Protein AF-A0A953S0X4-F1 (afdb_monomer)

Secondary structure (DSSP, 8-state):
------HHHHHHHHHHHHHHHHHHHHHHHHHHHHHHHHHHHHHHHHHHHHHHHHHHHHHHHHHHHHHHTT--TTSHHHHHHHHHHTTTTT----S--SS--SEE-B--SSEEEEEEEEEEE--TTSHHHHHH-GGG-TTTTEEEEEEEEEEEBTHHHHHS--TT--PPTT--B-TTSBBSSTTT-GGGBPPHHHHHHHHHHHS--TTSPPPPPTT-EEEEEEEEEPPPS-B-SS-BPPPEEEEEE-

pLDDT: mean 87.43, std 13.22, range [38.0, 97.56]

Solvent-accessible surface area (backbone atoms only — not comparable to full-atom values): 13150 Å² total; per-residue (Å²): 140,82,85,81,82,60,75,69,63,57,56,55,55,54,56,54,51,55,64,53,53,65,54,50,55,56,54,52,50,50,56,49,46,68,53,49,52,58,51,53,54,48,51,52,56,50,50,54,51,50,52,52,45,53,52,46,42,53,35,29,44,53,51,34,54,42,40,77,74,66,53,58,66,23,32,48,70,45,41,51,50,50,38,64,58,32,67,92,54,48,43,33,73,70,75,90,58,91,63,52,38,20,69,47,28,94,24,61,62,34,22,30,40,39,40,38,30,37,27,34,36,33,51,53,85,31,72,75,19,51,78,66,34,48,93,46,29,63,31,45,73,34,47,18,40,44,30,49,33,35,34,11,14,41,76,47,51,78,79,56,59,57,82,57,58,68,65,36,91,88,50,54,60,44,46,67,10,40,38,54,61,35,52,50,41,66,37,20,36,46,44,70,70,31,36,52,55,48,39,72,70,43,61,36,75,70,91,86,40,77,46,71,51,63,77,44,67,37,45,34,25,38,35,40,33,60,41,62,98,56,72,69,87,85,49,68,56,66,60,42,75,32,74,35,71,89

Sequence (246 aa):
MIAKMTGAGISRLLSWSRRRQSGQELIEFGLLLTVLVPLLLGTFVTGISIVRGIQTNQMDRDLTDMYIHGADFSSYGMQQVAQRLARGLNLQIGSSFTNNVQSNTNNSGDVLVTVTQIMWIGSTTDGNCVAVGAANCTNHNKFVFTERIKFGNGTLATTNPSSFGDPASGAVITASGIVQSYVTDSRCALPSAAQTAMQNLWQVNTGGRTPLTDGRAVYAVETYVNPMNFNLGIYTSSGVYARYFF

Foldseek 3Di:
DDDDDDPVVVVVVVVVVVVVVVVVVVVVVVVVCVVVVVVVVLCVQVVVLVVLQVLQQQLQVVLLVCVVVPDQPQALVSLVVSVVSSVPQFFDQDDHDDDGAQESACADGFKKKKKWKKFAAEACPDDLNVVVHSVQQPQHRFIFTQFIGMHGHCVCCVVPPDPQHDQAPPFDADSSRGTPPRRRDPSRTTPPSNRVVCCVVAVDPPPPHDHHDHGDMKIKMKMKGHFDPDDPPPRGGHIHIYMDMD

Structure (mmCIF, N/CA/C/O backbone):
data_AF-A0A953S0X4-F1
#
_entry.id   AF-A0A953S0X4-F1
#
loop_
_atom_site.group_PDB
_atom_site.id
_atom_site.type_symbol
_atom_site.label_atom_id
_atom_site.label_alt_id
_atom_site.label_comp_id
_atom_site.label_asym_id
_atom_site.label_entity_id
_atom_site.label_seq_id
_atom_site.pdbx_PDB_ins_code
_atom_site.Cartn_x
_atom_site.Cartn_y
_atom_site.Cartn_z
_atom_site.occupancy
_atom_site.B_iso_or_equiv
_atom_site.auth_seq_id
_atom_site.auth_comp_id
_atom_site.auth_asym_id
_atom_site.auth_atom_id
_atom_site.pdbx_PDB_model_num
ATOM 1 N N . MET A 1 1 ? -19.047 31.892 86.782 1.00 38.00 1 MET A N 1
ATOM 2 C CA . MET A 1 1 ? -20.466 31.664 86.435 1.00 38.00 1 MET A CA 1
ATOM 3 C C . MET A 1 1 ? -20.489 30.800 85.177 1.00 38.00 1 MET A C 1
ATOM 5 O O . MET A 1 1 ? -20.320 31.319 84.087 1.00 38.00 1 MET A O 1
ATOM 9 N N . ILE A 1 2 ? -20.522 29.472 85.335 1.00 43.88 2 ILE A N 1
ATOM 10 C CA . ILE A 1 2 ? -20.454 28.509 84.220 1.00 43.88 2 ILE A CA 1
ATOM 11 C C . ILE A 1 2 ? -21.870 27.976 84.005 1.00 43.88 2 ILE A C 1
ATOM 13 O O . ILE A 1 2 ? -22.415 27.294 84.872 1.00 43.88 2 ILE A O 1
ATOM 17 N N . ALA A 1 3 ? -22.488 28.350 82.885 1.00 46.97 3 ALA A N 1
ATOM 18 C CA . ALA A 1 3 ? -23.838 27.925 82.540 1.00 46.97 3 ALA A CA 1
ATOM 19 C C . ALA A 1 3 ? -23.835 26.447 82.116 1.00 46.97 3 ALA A C 1
ATOM 21 O O . ALA A 1 3 ? -23.231 26.061 81.116 1.00 46.97 3 ALA A O 1
ATOM 22 N N . LYS A 1 4 ? -24.520 25.621 82.907 1.00 49.81 4 LYS A N 1
ATOM 23 C CA . LYS A 1 4 ? -24.729 24.188 82.687 1.00 49.81 4 LYS A CA 1
ATOM 24 C C . LYS A 1 4 ? -25.818 24.009 81.622 1.00 49.81 4 LYS A C 1
ATOM 26 O O . LYS A 1 4 ? -27.001 24.145 81.922 1.00 49.81 4 LYS A O 1
ATOM 31 N N . MET A 1 5 ? -25.427 23.741 80.375 1.00 52.81 5 MET A N 1
ATOM 32 C CA . MET A 1 5 ? -26.369 23.380 79.308 1.00 52.81 5 MET A CA 1
ATOM 33 C C . MET A 1 5 ? -26.952 21.983 79.567 1.00 52.81 5 MET A C 1
ATOM 35 O O . MET A 1 5 ? -26.223 21.009 79.738 1.00 52.81 5 MET A O 1
ATOM 39 N N . THR A 1 6 ? -28.278 21.890 79.622 1.00 54.12 6 THR A N 1
ATOM 40 C CA . THR A 1 6 ? -29.040 20.661 79.875 1.00 54.12 6 THR A CA 1
ATOM 41 C C . THR A 1 6 ? -29.213 19.829 78.593 1.00 54.12 6 THR A C 1
ATOM 43 O O . THR A 1 6 ? -29.361 20.361 77.490 1.00 54.12 6 THR A O 1
ATOM 46 N N . GLY A 1 7 ? -29.193 18.496 78.730 1.00 55.06 7 GLY A N 1
ATOM 47 C CA . GLY A 1 7 ? -29.040 17.513 77.639 1.00 55.06 7 GLY A CA 1
ATOM 48 C C . GLY A 1 7 ? -30.090 17.515 76.515 1.00 55.06 7 GLY A C 1
ATOM 49 O O . GLY A 1 7 ? -29.866 16.896 75.477 1.00 55.06 7 GLY A O 1
ATOM 50 N N . ALA A 1 8 ? -31.199 18.246 76.649 1.00 52.69 8 ALA A N 1
ATOM 51 C CA . ALA A 1 8 ? -32.211 18.361 75.597 1.00 52.69 8 ALA A CA 1
ATOM 52 C C . ALA A 1 8 ? -31.756 19.246 74.414 1.00 52.69 8 ALA A C 1
ATOM 54 O O . ALA A 1 8 ? -32.053 18.926 73.261 1.00 52.69 8 ALA A O 1
ATOM 55 N N . GLY A 1 9 ? -30.980 20.311 74.668 1.00 50.12 9 GLY A N 1
ATOM 56 C CA . GLY A 1 9 ? -30.494 21.230 73.624 1.00 50.12 9 GLY A CA 1
ATOM 57 C C . GLY A 1 9 ? -29.408 20.626 72.723 1.00 50.12 9 GLY A C 1
ATOM 58 O O . GLY A 1 9 ? -29.366 20.895 71.523 1.00 50.12 9 GLY A O 1
ATOM 59 N N . ILE A 1 10 ? -28.586 19.734 73.282 1.00 53.03 10 ILE A N 1
ATOM 60 C CA . ILE A 1 10 ? -27.501 19.045 72.567 1.00 53.03 10 ILE A CA 1
ATOM 61 C C . ILE A 1 10 ? -28.069 18.018 71.570 1.00 53.03 10 ILE A C 1
ATOM 63 O O . ILE A 1 10 ? -27.575 17.904 70.449 1.00 53.03 10 ILE A O 1
ATOM 67 N N . SER A 1 11 ? -29.167 17.334 71.920 1.00 51.66 11 SER A N 1
ATOM 68 C CA . SER A 1 11 ? -29.817 16.351 71.035 1.00 51.66 11 SER A CA 1
ATOM 69 C C . SER A 1 11 ? -30.408 16.975 69.759 1.00 51.66 11 SER A C 1
ATOM 71 O O . SER A 1 11 ? -30.295 16.401 68.674 1.00 51.66 11 SER A O 1
ATOM 73 N N . ARG A 1 12 ? -30.973 18.190 69.853 1.00 50.22 12 ARG A N 1
ATOM 74 C CA . ARG A 1 12 ? -31.520 18.922 68.698 1.00 50.22 12 ARG A CA 1
ATOM 75 C C . ARG A 1 12 ? -30.424 19.442 67.768 1.00 50.22 12 ARG A C 1
ATOM 77 O O . ARG A 1 12 ? -30.584 19.327 66.554 1.00 50.22 12 ARG A O 1
ATOM 84 N N . LEU A 1 13 ? -29.304 19.929 68.306 1.00 50.56 13 LEU A N 1
ATOM 85 C CA . LEU A 1 13 ? -28.161 20.391 67.506 1.00 50.56 13 LEU A CA 1
ATOM 86 C C . LEU A 1 13 ? -27.455 19.238 66.771 1.00 50.56 13 LEU A C 1
ATOM 88 O O . LEU A 1 13 ? -27.127 19.376 65.593 1.00 50.56 13 LEU A O 1
ATOM 92 N N . LEU A 1 14 ? -27.325 18.069 67.408 1.00 52.25 14 LEU A N 1
ATOM 93 C CA . LEU A 1 14 ? -26.807 16.855 66.760 1.00 52.25 14 LEU A CA 1
ATOM 94 C C . LEU A 1 14 ? -27.744 16.321 65.659 1.00 52.25 14 LEU A C 1
ATOM 96 O O . LEU A 1 14 ? -27.281 15.769 64.662 1.00 52.25 14 LEU A O 1
ATOM 100 N N . SER A 1 15 ? -29.064 16.503 65.793 1.00 50.00 15 SER A N 1
ATOM 101 C CA . SER A 1 15 ? -30.026 16.070 64.764 1.00 50.00 15 SER A CA 1
ATOM 102 C C . SER A 1 15 ? -29.959 16.905 63.475 1.00 50.00 15 SER A C 1
ATOM 104 O O . SER A 1 15 ? -30.218 16.390 62.386 1.00 50.00 15 SER A O 1
ATOM 106 N N . TRP A 1 16 ? -29.566 18.179 63.581 1.00 50.59 16 TRP A N 1
ATOM 107 C CA . TRP A 1 16 ? -29.375 19.073 62.435 1.00 50.59 16 TRP A CA 1
ATOM 108 C C . TRP A 1 16 ? -28.034 18.852 61.726 1.00 50.59 16 TRP A C 1
ATOM 110 O O . TRP A 1 16 ? -27.981 18.969 60.501 1.00 50.59 16 TRP A O 1
ATOM 120 N N . SER A 1 17 ? -26.970 18.467 62.445 1.00 54.28 17 SER A N 1
ATOM 121 C CA . SER A 1 17 ? -25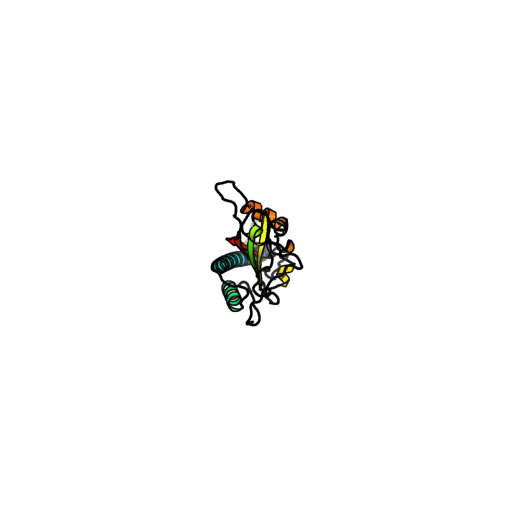.689 18.124 61.807 1.00 54.28 17 SER A CA 1
ATOM 122 C C . SER A 1 17 ? -25.785 16.834 60.983 1.00 54.28 17 SER A C 1
ATOM 124 O O . SER A 1 17 ? -25.259 16.797 59.875 1.00 54.28 17 SER A O 1
ATOM 126 N N . ARG A 1 18 ? -26.537 15.820 61.445 1.00 54.88 18 ARG A N 1
ATOM 127 C CA . ARG A 1 18 ? -26.725 14.552 60.705 1.00 54.88 18 ARG A CA 1
ATOM 128 C C . ARG A 1 18 ? -27.429 14.721 59.355 1.00 54.88 18 ARG A C 1
ATOM 130 O O . ARG A 1 18 ? -27.024 14.088 58.391 1.00 54.88 18 ARG A O 1
ATOM 137 N N . ARG A 1 19 ? -28.445 15.593 59.254 1.00 55.12 19 ARG A N 1
ATOM 138 C CA . ARG A 1 19 ? -29.130 15.882 57.970 1.00 55.12 19 ARG A CA 1
ATOM 139 C C . ARG A 1 19 ? -28.284 16.710 56.996 1.00 55.12 19 ARG A C 1
ATOM 141 O O . ARG A 1 19 ? -28.513 16.646 55.795 1.00 55.12 19 ARG A O 1
ATOM 148 N N . ARG A 1 20 ? -27.328 17.502 57.495 1.00 54.78 20 ARG A N 1
ATOM 149 C CA . ARG A 1 20 ? -26.361 18.233 56.657 1.00 54.78 20 ARG A CA 1
ATOM 150 C C . ARG A 1 20 ? -25.194 17.350 56.206 1.00 54.78 20 ARG A C 1
ATOM 152 O O . ARG A 1 20 ? -24.725 17.533 55.090 1.00 54.78 20 ARG A O 1
ATOM 159 N N . GLN A 1 21 ? -24.785 16.374 57.019 1.00 56.16 21 GLN A N 1
ATOM 160 C CA . GLN A 1 21 ? -23.758 15.392 56.651 1.00 56.16 21 GLN A CA 1
ATOM 161 C C . GLN A 1 21 ? -24.202 14.492 55.487 1.00 56.16 21 GLN A C 1
ATOM 163 O O . GLN A 1 21 ? -23.428 14.299 54.559 1.00 56.16 21 GLN A O 1
ATOM 168 N N . SER A 1 22 ? -25.468 14.057 55.445 1.00 59.00 22 SER A N 1
ATOM 169 C CA . SER A 1 22 ? -25.981 13.229 54.336 1.00 59.00 22 SER A CA 1
ATOM 170 C C . SER A 1 22 ? -26.064 13.950 52.980 1.00 59.00 22 SER A C 1
ATOM 172 O O . SER A 1 22 ? -26.196 13.305 51.947 1.00 59.00 22 SER A O 1
ATOM 174 N N . GLY A 1 23 ? -26.030 15.289 52.957 1.00 63.19 23 GLY A N 1
ATOM 175 C CA . GLY A 1 23 ? -26.052 16.079 51.718 1.00 63.19 23 GLY A CA 1
ATOM 176 C C . GLY A 1 23 ? -24.666 16.349 51.128 1.00 63.19 23 GLY A C 1
ATOM 177 O O . GLY A 1 23 ? -24.550 16.553 49.921 1.00 63.19 23 GLY A O 1
ATOM 178 N N . GLN A 1 24 ? -23.614 16.338 51.955 1.00 75.94 24 GLN A N 1
ATOM 179 C CA . GLN A 1 24 ? -22.241 16.557 51.487 1.00 75.94 24 GLN A CA 1
ATOM 180 C C . GLN A 1 24 ? -21.702 15.351 50.712 1.00 75.94 24 GLN A C 1
ATOM 182 O O . GLN A 1 24 ? -21.050 15.545 49.690 1.00 75.94 24 GLN A O 1
ATOM 187 N N . GLU A 1 25 ? -22.068 14.132 51.117 1.00 81.75 25 GLU A N 1
ATOM 188 C CA . GLU A 1 25 ? -21.680 12.890 50.429 1.00 81.75 25 GLU A CA 1
ATOM 189 C C . GLU A 1 25 ? -22.186 12.843 48.974 1.00 81.75 25 GLU A C 1
ATOM 191 O O . GLU A 1 25 ? -21.485 12.383 48.077 1.00 81.75 25 GLU A O 1
ATOM 196 N N . LEU A 1 26 ? -23.379 13.387 48.710 1.00 84.25 26 LEU A N 1
ATOM 197 C CA . LEU A 1 26 ? -23.973 13.453 47.368 1.00 84.25 26 LEU A CA 1
ATOM 198 C C . LEU A 1 26 ? -23.243 14.438 46.442 1.00 84.25 26 LEU A C 1
ATOM 200 O O . LEU A 1 26 ? -23.083 14.165 45.253 1.00 84.25 26 LEU A O 1
ATOM 204 N N . ILE A 1 27 ? -22.786 15.572 46.981 1.00 88.44 27 ILE A N 1
ATOM 205 C CA . ILE A 1 27 ? -22.024 16.577 46.223 1.00 88.44 27 ILE A CA 1
ATOM 206 C C . ILE A 1 27 ? -20.610 16.063 45.934 1.00 88.44 27 ILE A C 1
ATOM 208 O O . ILE A 1 27 ? -20.122 16.219 44.817 1.00 88.44 27 ILE A O 1
ATOM 212 N N . GLU A 1 28 ? -19.972 15.415 46.910 1.00 89.00 28 GLU A N 1
ATOM 213 C CA . GLU A 1 28 ? -18.654 14.797 46.746 1.00 89.00 28 GLU A CA 1
ATOM 214 C C . GLU A 1 28 ? -18.691 13.656 45.722 1.00 89.00 28 GLU A C 1
ATOM 216 O O . GLU A 1 28 ? -17.871 13.619 44.806 1.00 89.00 28 GLU A O 1
ATOM 221 N N . PHE A 1 29 ? -19.703 12.787 45.792 1.00 89.31 29 PHE A N 1
ATOM 222 C CA . PHE A 1 29 ? -19.921 11.748 44.788 1.00 89.31 29 PHE A CA 1
ATOM 223 C C . PHE A 1 29 ? -20.189 12.333 43.394 1.00 89.31 29 PHE A C 1
ATOM 225 O O . PHE A 1 29 ? -19.634 11.853 42.406 1.00 89.31 29 PHE A O 1
ATOM 232 N N . GLY A 1 30 ? -20.982 13.406 43.300 1.00 89.81 30 GLY A N 1
ATOM 233 C CA . GLY A 1 30 ? -21.209 14.121 42.043 1.00 89.81 30 GLY A CA 1
ATOM 234 C C . GLY A 1 30 ? -19.916 14.677 41.440 1.00 89.81 30 GLY A C 1
ATOM 235 O O . GLY A 1 30 ? -19.664 14.492 40.250 1.00 89.81 30 GLY A O 1
ATOM 236 N N . LEU A 1 31 ? -19.055 15.287 42.260 1.00 88.88 31 LEU A N 1
ATOM 237 C CA . LEU A 1 31 ? -17.733 15.763 41.838 1.00 88.88 31 LEU A CA 1
ATOM 238 C C . LEU A 1 31 ? -16.818 14.609 41.404 1.00 88.88 31 LEU A C 1
ATOM 240 O O . LEU A 1 31 ? -16.171 14.713 40.363 1.00 88.88 31 LEU A O 1
ATOM 244 N N . LEU A 1 32 ? -16.814 13.479 42.113 1.00 93.19 32 LEU A N 1
ATOM 245 C CA . LEU A 1 32 ? -16.061 12.291 41.697 1.00 93.19 32 LEU A CA 1
ATOM 246 C C . LEU A 1 32 ? -16.545 11.749 40.347 1.00 93.19 32 LEU A C 1
ATOM 248 O O . LEU A 1 32 ? -15.720 11.427 39.491 1.00 93.19 32 LEU A O 1
ATOM 252 N N . LEU A 1 33 ? -17.858 11.707 40.105 1.00 92.38 33 LEU A N 1
ATOM 253 C CA . LEU A 1 33 ? -18.415 11.268 38.823 1.00 92.38 33 LEU A CA 1
ATOM 254 C C . LEU A 1 33 ? -18.002 12.169 37.655 1.00 92.38 33 LEU A C 1
ATOM 256 O O . LEU A 1 33 ? -17.762 11.656 36.561 1.00 92.38 33 LEU A O 1
ATOM 260 N N . THR A 1 34 ? -17.859 13.481 37.873 1.00 90.12 34 THR A N 1
ATOM 261 C CA . THR A 1 34 ? -17.419 14.407 36.810 1.00 90.12 34 THR A CA 1
ATOM 262 C C . THR A 1 34 ? -16.004 14.123 36.311 1.00 90.12 34 THR A C 1
ATOM 264 O O . THR A 1 34 ? -15.702 14.427 35.162 1.00 90.12 34 THR A O 1
ATOM 267 N N . VAL A 1 35 ? -15.156 13.489 37.127 1.00 89.81 35 VAL A N 1
ATOM 268 C CA . VAL A 1 35 ? -13.802 13.059 36.737 1.00 89.81 35 VAL A CA 1
ATOM 269 C C . VAL A 1 35 ? -13.790 11.596 36.294 1.00 89.81 35 VAL A C 1
ATOM 271 O O . VAL A 1 35 ? -13.156 11.250 35.296 1.00 89.81 35 VAL A O 1
ATOM 274 N N . LEU A 1 36 ? -14.516 10.730 37.002 1.00 93.12 36 LEU A N 1
ATOM 275 C CA . LEU A 1 36 ? -14.508 9.290 36.763 1.00 93.12 36 LEU A CA 1
ATOM 276 C C . LEU A 1 36 ? -15.145 8.922 35.418 1.00 93.12 36 LEU A C 1
ATOM 278 O O . LEU A 1 36 ? -14.615 8.065 34.713 1.00 93.12 36 LEU A O 1
ATOM 282 N N . VAL A 1 37 ? -16.252 9.569 35.037 1.00 90.69 37 VAL A N 1
ATOM 283 C CA . VAL A 1 37 ? -16.965 9.251 33.788 1.00 90.69 37 VAL A CA 1
ATOM 284 C C . VAL A 1 37 ? -16.119 9.585 32.549 1.00 90.69 37 VAL A C 1
ATOM 286 O O . VAL A 1 37 ? -15.940 8.690 31.719 1.00 90.69 37 VAL A O 1
ATOM 289 N N . PRO A 1 38 ? -15.531 10.792 32.404 1.00 87.81 38 PRO A N 1
ATOM 290 C CA . PRO A 1 38 ? -14.648 11.081 31.273 1.00 87.81 38 PRO A CA 1
ATOM 291 C C . PRO A 1 38 ? -13.405 10.189 31.235 1.00 87.81 38 PRO A C 1
ATOM 293 O O . PRO A 1 38 ? -12.997 9.769 30.156 1.00 87.81 38 PRO A O 1
ATOM 296 N N . LEU A 1 39 ? -12.830 9.852 32.396 1.00 89.56 39 LEU A N 1
ATOM 297 C CA . LEU A 1 39 ? -11.653 8.985 32.472 1.00 89.56 39 LEU A CA 1
ATOM 298 C C . LEU A 1 39 ? -11.976 7.554 32.025 1.00 89.56 39 LEU A C 1
ATOM 300 O O . LEU A 1 39 ? -11.231 6.957 31.244 1.00 89.56 39 LEU A O 1
ATOM 304 N N . LEU A 1 40 ? -13.116 7.017 32.460 1.00 89.94 40 LEU A N 1
ATOM 305 C CA . LEU A 1 40 ? -13.579 5.703 32.032 1.00 89.94 40 LEU A CA 1
ATOM 306 C C . LEU A 1 40 ? -13.814 5.681 30.516 1.00 89.94 40 LEU A C 1
ATOM 308 O O . LEU A 1 40 ? -13.287 4.818 29.820 1.00 89.94 40 LEU A O 1
ATOM 312 N N . LEU A 1 41 ? -14.528 6.669 29.975 1.00 88.19 41 LEU A N 1
ATOM 313 C CA . LEU A 1 41 ? -14.769 6.759 28.534 1.00 88.19 41 LEU A CA 1
ATOM 314 C C . LEU A 1 41 ? -13.464 6.924 27.737 1.00 88.19 41 LEU A C 1
ATOM 316 O O . LEU A 1 41 ? -13.273 6.245 26.730 1.00 88.19 41 LEU A O 1
ATOM 320 N N . GLY A 1 42 ? -12.537 7.761 28.207 1.00 85.38 42 GLY A N 1
ATOM 321 C CA . GLY A 1 42 ? -11.237 7.967 27.569 1.00 85.38 42 GLY A CA 1
ATOM 322 C C . GLY A 1 42 ? -10.389 6.693 27.511 1.00 85.38 42 GLY A C 1
ATOM 323 O O . GLY A 1 42 ? -9.801 6.385 26.469 1.00 85.38 42 GLY A O 1
ATOM 324 N N . THR A 1 43 ? -10.365 5.908 28.594 1.00 87.62 43 THR A N 1
ATOM 325 C CA . THR A 1 43 ? -9.642 4.623 28.621 1.00 87.62 43 THR A CA 1
ATOM 326 C C . THR A 1 43 ? -10.274 3.592 27.687 1.00 87.62 43 THR A C 1
ATOM 328 O O . THR A 1 43 ? -9.539 2.905 26.979 1.00 87.62 43 THR A O 1
ATOM 331 N N . PHE A 1 44 ? -11.607 3.539 27.582 1.00 86.31 44 PHE A N 1
ATOM 332 C CA . PHE A 1 44 ? -12.290 2.673 26.614 1.00 86.31 44 PHE A CA 1
ATOM 333 C C . PHE A 1 44 ? -11.957 3.031 25.159 1.00 86.31 44 PHE A C 1
ATOM 335 O O . PHE A 1 44 ? -11.579 2.149 24.387 1.00 86.31 44 PHE A O 1
ATOM 342 N N . VAL A 1 45 ? -12.038 4.309 24.776 1.00 84.25 45 VAL A N 1
ATOM 343 C CA . VAL A 1 45 ? -11.727 4.755 23.401 1.00 84.25 45 VAL A CA 1
ATOM 344 C C . VAL A 1 45 ? -10.283 4.449 23.027 1.00 84.25 45 VAL A C 1
ATOM 346 O O . VAL A 1 45 ? -10.004 3.939 21.935 1.00 84.25 45 VAL A O 1
ATOM 349 N N . THR A 1 46 ? -9.365 4.735 23.948 1.00 85.25 46 THR A N 1
ATOM 350 C CA . THR A 1 46 ? -7.937 4.486 23.744 1.00 85.25 46 THR A CA 1
ATOM 351 C C . THR A 1 46 ? -7.665 2.988 23.648 1.00 85.25 46 THR A C 1
ATOM 353 O O . THR A 1 46 ? -6.990 2.547 22.721 1.00 85.25 46 THR A O 1
ATOM 356 N N . GLY A 1 47 ? -8.253 2.187 24.542 1.00 87.44 47 GLY A N 1
ATOM 357 C CA . GLY A 1 47 ? -8.108 0.732 24.548 1.00 87.44 47 GLY A CA 1
ATOM 358 C C . GLY A 1 47 ? -8.569 0.092 23.240 1.00 87.44 47 GLY A C 1
ATOM 359 O O . GLY A 1 47 ? -7.836 -0.705 22.656 1.00 87.44 47 GLY A O 1
ATOM 360 N N . ILE A 1 48 ? -9.732 0.490 22.718 1.00 86.25 48 ILE A N 1
ATOM 361 C CA . ILE A 1 48 ? -10.221 -0.033 21.434 1.00 86.25 48 ILE A CA 1
ATOM 362 C C . ILE A 1 48 ? -9.308 0.402 20.278 1.00 86.25 48 ILE A C 1
ATOM 364 O O . ILE A 1 48 ? -9.016 -0.401 19.392 1.00 86.25 48 ILE A O 1
ATOM 368 N N . SER A 1 49 ? -8.809 1.642 20.294 1.00 84.44 49 SER A N 1
ATOM 369 C CA . SER A 1 49 ? -7.887 2.132 19.259 1.00 84.44 49 SER A CA 1
ATOM 370 C C . SER A 1 49 ? -6.568 1.347 19.253 1.00 84.44 49 SER A C 1
ATOM 372 O O . SER A 1 49 ? -6.077 0.989 18.184 1.00 84.44 49 SER A O 1
ATOM 374 N N . ILE A 1 50 ? -6.041 0.987 20.431 1.00 88.62 50 ILE A N 1
ATOM 375 C CA . ILE A 1 50 ? -4.853 0.127 20.560 1.00 88.62 50 ILE A CA 1
ATOM 376 C C . ILE A 1 50 ? -5.129 -1.277 20.008 1.00 88.62 50 ILE A C 1
ATOM 378 O O . ILE A 1 50 ? -4.321 -1.798 19.241 1.00 88.62 50 ILE A O 1
ATOM 382 N N . VAL A 1 51 ? -6.274 -1.884 20.343 1.00 90.19 51 VAL A N 1
ATOM 383 C CA . VAL A 1 51 ? -6.642 -3.222 19.841 1.00 90.19 51 VAL A CA 1
ATOM 384 C C . VAL A 1 51 ? -6.748 -3.231 18.316 1.00 90.19 51 VAL A C 1
ATOM 386 O O . VAL A 1 51 ? -6.172 -4.110 17.674 1.00 90.19 51 VAL A O 1
ATOM 389 N N . ARG A 1 52 ? -7.412 -2.232 17.718 1.00 89.56 52 ARG A N 1
ATOM 390 C CA . ARG A 1 52 ? -7.473 -2.083 16.252 1.00 89.56 52 ARG A CA 1
ATOM 391 C C . ARG A 1 52 ? -6.083 -1.865 15.657 1.00 89.56 52 ARG A C 1
ATOM 393 O O . ARG A 1 52 ? -5.777 -2.440 14.616 1.00 89.56 52 ARG A O 1
ATOM 400 N N . GLY A 1 53 ? -5.227 -1.103 16.338 1.00 90.81 53 GLY A N 1
ATOM 401 C CA . GLY A 1 53 ? -3.815 -0.928 15.995 1.00 90.81 53 GLY A CA 1
ATOM 402 C C . GLY A 1 53 ? -3.070 -2.255 15.858 1.00 90.81 53 GLY A C 1
ATOM 403 O O . GLY A 1 53 ? -2.466 -2.531 14.822 1.00 90.81 53 GLY A O 1
ATOM 404 N N . ILE A 1 54 ? -3.159 -3.106 16.881 1.00 92.94 54 ILE A N 1
ATOM 405 C CA . ILE A 1 54 ? -2.506 -4.422 16.903 1.00 92.94 54 ILE A CA 1
ATOM 406 C C . ILE A 1 54 ? -3.073 -5.332 15.807 1.00 92.94 54 ILE A C 1
ATOM 408 O O . ILE A 1 54 ? -2.300 -5.925 15.059 1.00 92.94 54 ILE A O 1
ATOM 412 N N . GLN A 1 55 ? -4.400 -5.405 15.672 1.00 93.75 55 GLN A N 1
ATOM 413 C CA . GLN A 1 55 ? -5.058 -6.218 14.640 1.00 93.75 55 GLN A CA 1
ATOM 414 C C . GLN A 1 55 ? -4.650 -5.794 13.227 1.00 93.75 55 GLN A C 1
ATOM 416 O O . GLN A 1 55 ? -4.379 -6.646 12.389 1.00 93.75 55 GLN A O 1
ATOM 421 N N . THR A 1 56 ? -4.556 -4.486 12.975 1.00 94.56 56 THR A N 1
ATOM 422 C CA . THR A 1 56 ? -4.142 -3.956 11.668 1.00 94.56 56 THR A CA 1
ATOM 423 C C . THR A 1 56 ? -2.705 -4.354 11.347 1.00 94.56 56 THR A C 1
ATOM 425 O O . THR A 1 56 ? -2.438 -4.795 10.238 1.00 94.56 56 THR A O 1
ATOM 428 N N . ASN A 1 57 ? -1.787 -4.266 12.316 1.00 94.88 57 ASN A N 1
ATOM 429 C CA . ASN A 1 57 ? -0.394 -4.673 12.108 1.00 94.88 57 ASN A CA 1
ATOM 430 C C . ASN A 1 57 ? -0.249 -6.186 11.889 1.00 94.88 57 ASN A C 1
ATOM 432 O O . ASN A 1 57 ? 0.530 -6.607 11.041 1.00 94.88 57 ASN A O 1
ATOM 436 N N . GLN A 1 58 ? -0.995 -7.006 12.633 1.00 94.50 58 GLN A N 1
ATOM 437 C CA . GLN A 1 58 ? -0.991 -8.459 12.437 1.00 94.50 58 GLN A CA 1
ATOM 438 C C . GLN A 1 58 ? -1.527 -8.828 11.053 1.00 94.50 58 GLN A C 1
ATOM 440 O O . GLN A 1 58 ? -0.872 -9.564 10.325 1.00 94.50 58 GLN A O 1
ATOM 445 N N . MET A 1 59 ? -2.665 -8.246 10.667 1.00 95.19 59 MET A N 1
ATOM 446 C CA . MET A 1 59 ? -3.254 -8.455 9.350 1.00 95.19 59 MET A CA 1
ATOM 447 C C . MET A 1 59 ? -2.296 -8.028 8.236 1.00 95.19 59 MET A C 1
ATOM 449 O O . MET A 1 59 ? -2.059 -8.805 7.323 1.00 95.19 59 MET A O 1
ATOM 453 N N . ASP A 1 60 ? -1.732 -6.821 8.309 1.00 95.81 60 ASP A N 1
ATOM 454 C CA . ASP A 1 60 ? -0.828 -6.301 7.279 1.00 95.81 60 ASP A CA 1
ATOM 455 C C . ASP A 1 60 ? 0.406 -7.199 7.123 1.00 95.81 60 ASP A C 1
ATOM 457 O O . ASP A 1 60 ? 0.751 -7.579 6.011 1.00 95.81 60 ASP A O 1
ATOM 461 N N . ARG A 1 61 ? 0.998 -7.654 8.237 1.00 95.50 61 ARG A N 1
ATOM 462 C CA . ARG A 1 61 ? 2.116 -8.606 8.216 1.00 95.50 61 ARG A CA 1
ATOM 463 C C . ARG A 1 61 ? 1.743 -9.936 7.562 1.00 95.50 61 ARG A C 1
ATOM 465 O O . ARG A 1 61 ? 2.527 -10.441 6.761 1.00 95.50 61 ARG A O 1
ATOM 472 N N . ASP A 1 62 ? 0.589 -10.498 7.905 1.00 96.00 62 ASP A N 1
ATOM 473 C CA . ASP A 1 62 ? 0.134 -11.778 7.354 1.00 96.00 62 ASP A CA 1
ATOM 474 C C . ASP A 1 62 ? -0.177 -11.654 5.853 1.00 96.00 62 ASP A C 1
ATOM 476 O O . ASP A 1 62 ? 0.150 -12.547 5.074 1.00 96.00 62 ASP A O 1
ATOM 480 N N . LEU A 1 63 ? -0.743 -10.523 5.414 1.00 96.88 63 LEU A N 1
ATOM 481 C CA . LEU A 1 63 ? -0.948 -10.244 3.992 1.00 96.88 63 LEU A CA 1
ATOM 482 C C . LEU A 1 63 ? 0.369 -10.097 3.240 1.00 96.88 63 LEU A C 1
ATOM 484 O O . LEU A 1 63 ? 0.488 -10.625 2.135 1.00 96.88 63 LEU A O 1
ATOM 488 N N . THR A 1 64 ? 1.356 -9.412 3.818 1.00 96.31 64 THR A N 1
ATOM 489 C CA . THR A 1 64 ? 2.670 -9.289 3.188 1.00 96.31 64 THR A CA 1
ATOM 490 C C . THR A 1 64 ? 3.358 -10.646 3.086 1.00 96.31 64 THR A C 1
ATOM 492 O O . THR A 1 64 ? 3.917 -10.948 2.036 1.00 96.31 64 THR A O 1
ATOM 495 N N . ASP A 1 65 ? 3.269 -11.493 4.116 1.00 95.94 65 ASP A N 1
ATOM 496 C CA . ASP A 1 65 ? 3.795 -12.863 4.064 1.00 95.94 65 ASP A CA 1
ATOM 497 C C . ASP A 1 65 ? 3.106 -13.693 2.970 1.00 95.94 65 ASP A C 1
ATOM 499 O O . ASP A 1 65 ? 3.765 -14.349 2.167 1.00 95.94 65 ASP A O 1
ATOM 503 N N . MET A 1 66 ? 1.782 -13.605 2.847 1.00 96.06 66 MET A N 1
ATOM 504 C CA . MET A 1 66 ? 1.072 -14.246 1.738 1.00 96.06 66 MET A CA 1
ATOM 505 C C . MET A 1 66 ? 1.531 -13.709 0.375 1.00 96.06 66 MET A C 1
ATOM 507 O O . MET A 1 66 ? 1.715 -14.485 -0.564 1.00 96.06 66 MET A O 1
ATOM 511 N N . TYR A 1 67 ? 1.730 -12.394 0.260 1.00 96.25 67 TYR A N 1
ATOM 512 C CA . TYR A 1 67 ? 2.108 -11.749 -0.994 1.00 96.25 67 TYR A CA 1
ATOM 513 C C . TYR A 1 67 ? 3.484 -12.205 -1.488 1.00 96.25 67 TYR A C 1
ATOM 515 O O . TYR A 1 67 ? 3.616 -12.597 -2.646 1.00 96.25 67 TYR A O 1
ATOM 523 N N . ILE A 1 68 ? 4.492 -12.245 -0.609 1.00 95.00 68 ILE A N 1
ATOM 524 C CA . ILE A 1 68 ? 5.851 -12.682 -0.982 1.00 95.00 68 ILE A CA 1
ATOM 525 C C . ILE A 1 68 ? 5.905 -14.151 -1.418 1.00 95.00 68 ILE A C 1
ATOM 527 O O . ILE A 1 68 ? 6.781 -14.534 -2.191 1.00 95.00 68 ILE A O 1
ATOM 531 N N . HIS A 1 69 ? 4.959 -14.973 -0.957 1.00 95.12 69 HIS A N 1
ATOM 532 C CA . HIS A 1 69 ? 4.821 -16.373 -1.360 1.00 95.12 69 HIS A CA 1
ATOM 533 C C . HIS A 1 69 ? 3.935 -16.558 -2.607 1.00 95.12 69 HIS A C 1
ATOM 535 O O . HIS A 1 69 ? 3.610 -17.689 -2.970 1.00 95.12 69 HIS A O 1
ATOM 541 N N . GLY A 1 70 ? 3.571 -15.467 -3.289 1.00 92.50 70 GLY A N 1
ATOM 542 C CA . GLY A 1 70 ? 2.874 -15.491 -4.574 1.00 92.50 70 GLY A CA 1
ATOM 543 C C . GLY A 1 70 ? 1.349 -15.448 -4.482 1.00 92.50 70 GLY A C 1
ATOM 544 O O . GLY A 1 70 ? 0.676 -15.854 -5.431 1.00 92.50 70 GLY A O 1
ATOM 545 N N . ALA A 1 71 ? 0.773 -14.986 -3.367 1.00 94.75 71 ALA A N 1
ATOM 546 C CA . ALA A 1 71 ? -0.668 -14.759 -3.300 1.00 94.75 71 ALA A CA 1
ATOM 547 C C . ALA A 1 71 ? -1.091 -13.610 -4.232 1.00 94.75 71 ALA A C 1
ATOM 549 O O . ALA A 1 71 ? -0.700 -12.460 -4.042 1.00 94.75 71 ALA A O 1
ATOM 550 N N . ASP A 1 72 ? -1.946 -13.921 -5.209 1.00 95.00 72 ASP A N 1
ATOM 551 C CA . ASP A 1 72 ? -2.498 -12.938 -6.144 1.00 95.00 72 ASP A CA 1
ATOM 552 C C . ASP A 1 72 ? -3.743 -12.248 -5.560 1.00 95.00 72 ASP A C 1
ATOM 554 O O . ASP A 1 72 ? -4.867 -12.768 -5.627 1.00 95.00 72 ASP A O 1
ATOM 558 N N . PHE A 1 73 ? -3.548 -11.043 -5.018 1.00 96.88 73 PHE A N 1
ATOM 559 C CA . PHE A 1 73 ? -4.613 -10.208 -4.457 1.00 96.88 73 PHE A CA 1
ATOM 560 C C . PHE A 1 73 ? -5.513 -9.535 -5.499 1.00 96.88 73 PHE A C 1
ATOM 562 O O . PHE A 1 73 ? -6.463 -8.851 -5.115 1.00 96.88 73 PHE A O 1
ATOM 569 N N . SER A 1 74 ? -5.288 -9.727 -6.799 1.00 96.81 74 SER A N 1
ATOM 570 C CA . SER A 1 74 ? -6.227 -9.272 -7.828 1.00 96.81 74 SER A CA 1
ATOM 571 C C . SER A 1 74 ? -7.412 -10.232 -7.976 1.00 96.81 74 SER A C 1
ATOM 573 O O . SER A 1 74 ? -8.445 -9.856 -8.524 1.00 96.81 74 SER A O 1
ATOM 575 N N . SER A 1 75 ? -7.309 -11.448 -7.428 1.00 96.56 75 SER A N 1
ATOM 576 C CA . SER A 1 75 ? -8.374 -12.452 -7.428 1.00 96.56 75 SER A CA 1
ATOM 577 C C . SER A 1 75 ? -9.362 -12.283 -6.262 1.00 96.56 75 SER A C 1
ATOM 579 O O . SER A 1 75 ? -8.991 -11.934 -5.137 1.00 96.56 75 SER A O 1
ATOM 581 N N . TYR A 1 76 ? -10.641 -12.611 -6.488 1.00 96.44 76 TYR A N 1
ATOM 582 C CA . TYR A 1 76 ? -11.674 -12.516 -5.444 1.00 96.44 76 TYR A CA 1
ATOM 583 C C . TYR A 1 76 ? -11.391 -13.447 -4.262 1.00 96.44 76 TYR A C 1
ATOM 585 O O . TYR A 1 76 ? -11.617 -13.088 -3.106 1.00 96.44 76 TYR A O 1
ATOM 593 N N . GLY A 1 77 ? -10.876 -14.646 -4.550 1.00 96.12 77 GLY A N 1
ATOM 594 C CA . GLY A 1 77 ? -10.554 -15.645 -3.535 1.00 96.12 77 GLY A CA 1
ATOM 595 C C . GLY A 1 77 ? -9.534 -15.130 -2.522 1.00 96.12 77 GLY A C 1
ATOM 596 O O . GLY A 1 77 ? -9.772 -15.234 -1.319 1.00 96.12 77 GLY A O 1
ATOM 597 N N . MET A 1 78 ? -8.444 -14.512 -2.985 1.00 96.31 78 MET A N 1
ATOM 598 C CA . MET A 1 78 ? -7.414 -13.978 -2.086 1.00 96.31 78 MET A CA 1
ATOM 599 C C . MET A 1 78 ? -7.881 -12.739 -1.333 1.00 96.31 78 MET A C 1
ATOM 601 O O . MET A 1 78 ? -7.611 -12.613 -0.139 1.00 96.31 78 MET A O 1
ATOM 605 N N . GLN A 1 79 ? -8.668 -11.869 -1.967 1.00 96.56 79 GLN A N 1
ATOM 606 C CA . GLN A 1 79 ? -9.274 -10.744 -1.255 1.00 96.56 79 GLN A CA 1
ATOM 607 C C . GLN A 1 79 ? -10.234 -11.221 -0.149 1.00 96.56 79 GLN A C 1
ATOM 609 O O . GLN A 1 79 ? -10.239 -10.661 0.947 1.00 96.56 79 GLN A O 1
ATOM 614 N N . GLN A 1 80 ? -10.986 -12.310 -0.356 1.00 95.81 80 GLN A N 1
ATOM 615 C CA . GLN A 1 80 ? -11.780 -12.916 0.720 1.00 95.81 80 GLN A CA 1
ATOM 616 C C . GLN A 1 80 ? -10.925 -13.469 1.865 1.00 95.81 80 GLN A C 1
ATOM 618 O O . GLN A 1 80 ? -11.343 -13.390 3.023 1.00 95.81 80 GLN A O 1
ATOM 623 N N . VAL A 1 81 ? -9.751 -14.035 1.577 1.00 96.38 81 VAL A N 1
ATOM 624 C CA . VAL A 1 81 ? -8.818 -14.448 2.635 1.00 96.38 81 VAL A CA 1
ATOM 625 C C . VAL A 1 81 ? -8.356 -13.225 3.423 1.00 96.38 81 VAL A C 1
ATOM 627 O O . VAL A 1 81 ? -8.427 -13.251 4.651 1.00 96.38 81 VAL A O 1
ATOM 630 N N . ALA A 1 82 ? -8.026 -12.120 2.749 1.00 96.19 82 ALA A N 1
ATOM 631 C CA . ALA A 1 82 ? -7.699 -10.864 3.420 1.00 96.19 82 ALA A CA 1
ATOM 632 C C . ALA A 1 82 ? -8.839 -10.366 4.320 1.00 96.19 82 ALA A C 1
ATOM 634 O O . ALA A 1 82 ? -8.607 -10.007 5.472 1.00 96.19 82 ALA A O 1
ATOM 635 N N . GLN A 1 83 ? -10.092 -10.442 3.862 1.00 96.19 83 GLN A N 1
ATOM 636 C CA . GLN A 1 83 ? -11.263 -10.120 4.688 1.00 96.19 83 GLN A CA 1
ATOM 637 C C . GLN A 1 83 ? -11.381 -11.005 5.941 1.00 96.19 83 GLN A C 1
ATOM 639 O O . GLN A 1 83 ? -11.811 -10.533 6.995 1.00 96.19 83 GLN A O 1
ATOM 644 N N . ARG A 1 84 ? -11.003 -12.286 5.855 1.00 95.31 84 ARG A N 1
ATOM 645 C CA . ARG A 1 84 ? -11.013 -13.214 7.001 1.00 95.31 84 ARG A CA 1
ATOM 646 C C . ARG A 1 84 ? -9.854 -12.974 7.968 1.00 95.31 84 ARG A C 1
ATOM 648 O O . ARG A 1 84 ? -10.020 -13.242 9.155 1.00 95.31 84 ARG A O 1
ATOM 655 N N . LEU A 1 85 ? -8.722 -12.464 7.492 1.00 95.12 85 LEU A N 1
ATOM 656 C CA . LEU A 1 85 ? -7.625 -12.003 8.348 1.00 95.12 85 LEU A CA 1
ATOM 657 C C . LEU A 1 85 ? -7.994 -10.687 9.048 1.00 95.12 85 LEU A C 1
ATOM 659 O O . LEU A 1 85 ? -7.740 -10.517 10.235 1.00 95.12 85 LEU A O 1
ATOM 663 N N . ALA A 1 86 ? -8.719 -9.806 8.359 1.00 94.19 86 ALA A N 1
ATOM 664 C CA . ALA A 1 86 ? -9.201 -8.519 8.859 1.00 94.19 86 ALA A CA 1
ATOM 665 C C . ALA A 1 86 ? -10.398 -8.605 9.837 1.00 94.19 86 ALA A C 1
ATOM 667 O O . ALA A 1 86 ? -11.178 -7.650 9.962 1.00 94.19 86 ALA A O 1
ATOM 668 N N . ARG A 1 87 ? -10.620 -9.743 10.510 1.00 89.50 87 ARG A N 1
ATOM 669 C CA . ARG A 1 87 ? -11.777 -9.924 11.406 1.00 89.50 87 ARG A CA 1
ATOM 670 C C . ARG A 1 87 ? -11.757 -8.889 12.530 1.00 89.50 87 ARG A C 1
ATOM 672 O O . ARG A 1 87 ? -10.832 -8.845 13.329 1.00 89.50 87 ARG A O 1
ATOM 679 N N . GLY A 1 88 ? -12.822 -8.091 12.609 1.00 87.69 88 GLY A N 1
ATOM 680 C CA . GLY A 1 88 ? -12.952 -7.001 13.584 1.00 87.69 88 GLY A CA 1
ATOM 681 C C . GLY A 1 88 ? -12.552 -5.618 13.056 1.00 87.69 88 GLY A C 1
ATOM 682 O O . GLY A 1 88 ? -12.830 -4.626 13.722 1.00 87.69 88 GLY A O 1
ATOM 683 N N . LEU A 1 89 ? -11.984 -5.528 11.847 1.00 91.25 89 LEU A N 1
ATOM 684 C CA . LEU A 1 89 ? -11.600 -4.255 11.221 1.00 91.25 89 LEU A CA 1
ATOM 685 C C . LEU A 1 89 ? -12.617 -3.738 10.195 1.00 91.25 89 LEU A C 1
ATOM 687 O O . LEU A 1 89 ? -12.482 -2.605 9.753 1.00 91.25 89 LEU A O 1
ATOM 691 N N . ASN A 1 90 ? -13.644 -4.532 9.860 1.00 93.81 90 ASN A N 1
ATOM 692 C CA . ASN A 1 90 ? -14.693 -4.188 8.888 1.00 93.81 90 ASN A CA 1
ATOM 693 C C . ASN A 1 90 ? -14.152 -3.939 7.461 1.00 93.81 90 ASN A C 1
ATOM 695 O O . ASN A 1 90 ? -14.574 -3.013 6.768 1.00 93.81 90 ASN A O 1
ATOM 699 N N . LEU A 1 91 ? -13.212 -4.780 7.011 1.00 95.12 91 LEU A N 1
ATOM 700 C CA . LEU A 1 91 ? -12.850 -4.879 5.594 1.00 95.12 91 LEU A CA 1
ATOM 701 C C . LEU A 1 91 ? -13.989 -5.562 4.826 1.00 95.12 91 LEU A C 1
ATOM 703 O O . LEU A 1 91 ? -14.506 -6.589 5.270 1.00 95.12 91 LEU A O 1
ATOM 707 N N . GLN A 1 92 ? -14.365 -5.018 3.670 1.00 95.25 92 GLN A N 1
ATOM 708 C CA . GLN A 1 92 ? -15.392 -5.601 2.807 1.00 95.25 92 GLN A CA 1
ATOM 709 C C . GLN A 1 92 ? -14.887 -5.674 1.369 1.00 95.25 92 GLN A C 1
ATOM 711 O O . GLN A 1 92 ? -14.296 -4.724 0.862 1.00 95.25 92 GLN A O 1
ATOM 716 N N . ILE A 1 93 ? -15.143 -6.811 0.723 1.00 93.88 93 ILE A N 1
ATOM 717 C CA . ILE A 1 93 ? -14.669 -7.126 -0.636 1.00 93.88 93 ILE A CA 1
ATOM 718 C C . ILE A 1 93 ? -15.817 -7.125 -1.662 1.00 93.88 93 ILE A C 1
ATOM 720 O O . ILE A 1 93 ? -15.595 -7.305 -2.857 1.00 93.88 93 ILE A O 1
ATOM 724 N N . GLY A 1 94 ? -17.046 -6.872 -1.203 1.00 90.25 94 GLY A N 1
ATOM 725 C CA . GLY A 1 94 ? -18.218 -6.736 -2.062 1.00 90.25 94 GLY A CA 1
ATOM 726 C C . GLY A 1 94 ? -18.641 -8.039 -2.740 1.00 90.25 94 GLY A C 1
ATOM 727 O O . GLY A 1 94 ? -18.430 -9.147 -2.229 1.00 90.25 94 GLY A O 1
ATOM 728 N N . SER A 1 95 ? -19.300 -7.895 -3.889 1.00 89.69 95 SER A N 1
ATOM 729 C CA . SER A 1 95 ? -19.793 -9.013 -4.692 1.00 89.69 95 SER A CA 1
ATOM 730 C C . SER A 1 95 ? -18.655 -9.812 -5.325 1.00 89.69 95 SER A C 1
ATOM 732 O O . SER A 1 95 ? -17.615 -9.264 -5.680 1.00 89.69 95 SER A O 1
ATOM 734 N N . SER A 1 96 ? -18.888 -11.111 -5.516 1.00 91.69 96 SER A N 1
ATOM 735 C CA . SER A 1 96 ? -17.941 -11.990 -6.202 1.00 91.69 96 SER A CA 1
ATOM 736 C C . SER A 1 96 ? -17.666 -11.539 -7.634 1.00 91.69 96 SER A C 1
ATOM 738 O O . SER A 1 96 ? -18.570 -11.099 -8.344 1.00 91.69 96 SER A O 1
ATOM 740 N N . PHE A 1 97 ? -16.410 -11.688 -8.050 1.00 94.00 97 PHE A N 1
ATOM 741 C CA . PHE A 1 97 ? -15.950 -11.477 -9.414 1.00 94.00 97 PHE A CA 1
ATOM 742 C C . PHE A 1 97 ? -15.059 -12.648 -9.853 1.00 94.00 97 PHE A C 1
ATOM 744 O O . PHE A 1 97 ? -14.395 -13.281 -9.032 1.00 94.00 97 PHE A O 1
ATOM 751 N N . THR A 1 98 ? -15.080 -12.965 -11.149 1.00 91.88 98 THR A N 1
ATOM 752 C CA . THR A 1 98 ? -14.420 -14.163 -11.707 1.00 91.88 98 THR A CA 1
ATOM 753 C C . THR A 1 98 ? -13.026 -13.882 -12.266 1.00 91.88 98 THR A C 1
ATOM 755 O O . THR A 1 98 ? -12.154 -14.738 -12.176 1.00 91.88 98 THR A O 1
ATOM 758 N N . ASN A 1 99 ? -12.812 -12.696 -12.834 1.00 93.81 99 ASN A N 1
ATOM 759 C CA . ASN A 1 99 ? -11.532 -12.296 -13.421 1.00 93.81 99 ASN A CA 1
ATOM 760 C C . ASN A 1 99 ? -10.717 -11.464 -12.434 1.00 93.81 99 ASN A C 1
ATOM 762 O O . ASN A 1 99 ? -11.271 -10.921 -11.485 1.00 93.81 99 ASN A O 1
ATOM 766 N N . ASN A 1 100 ? -9.425 -11.302 -12.696 1.00 95.56 100 ASN A N 1
ATOM 767 C CA . ASN A 1 100 ? -8.581 -10.427 -11.894 1.00 95.56 100 ASN A CA 1
ATOM 768 C C . ASN A 1 100 ? -9.064 -8.970 -11.951 1.00 95.56 100 ASN A C 1
ATOM 770 O O . ASN A 1 100 ? -9.471 -8.475 -13.005 1.00 95.56 100 ASN A O 1
ATOM 774 N N . VAL A 1 101 ? -9.039 -8.298 -10.803 1.00 95.38 101 VAL A N 1
ATOM 775 C CA . VAL A 1 101 ? -9.454 -6.907 -10.631 1.00 95.38 101 VAL A CA 1
ATOM 776 C C . VAL A 1 101 ? -8.358 -6.149 -9.896 1.00 95.38 101 VAL A C 1
ATOM 778 O O . VAL A 1 101 ? -8.092 -6.373 -8.717 1.00 95.38 101 VAL A O 1
ATOM 781 N N . GLN A 1 102 ? -7.766 -5.189 -10.599 1.00 94.62 102 GLN A N 1
ATOM 782 C CA . GLN A 1 102 ? -6.677 -4.361 -10.095 1.00 94.62 102 GLN A CA 1
ATOM 783 C C . GLN A 1 102 ? -7.140 -3.402 -8.991 1.00 94.62 102 GLN A C 1
ATOM 785 O O . GLN A 1 102 ? -6.405 -3.140 -8.041 1.00 94.62 102 GLN A O 1
ATOM 790 N N . SER A 1 103 ? -8.363 -2.882 -9.111 1.00 93.94 103 SER A N 1
ATOM 791 C CA . SER A 1 103 ? -8.948 -1.948 -8.151 1.00 93.94 103 SER A CA 1
ATOM 792 C C . SER A 1 103 ? -10.352 -2.396 -7.758 1.00 93.94 103 SER A C 1
ATOM 794 O O . SER A 1 103 ? -11.326 -2.091 -8.444 1.00 93.94 103 SER A O 1
ATOM 796 N N . ASN A 1 104 ? -10.467 -3.105 -6.634 1.00 94.88 104 ASN A N 1
ATOM 797 C CA . ASN A 1 104 ? -11.744 -3.455 -6.008 1.00 94.88 104 ASN A CA 1
ATOM 798 C C . ASN A 1 104 ? -12.041 -2.516 -4.828 1.00 94.88 104 ASN A C 1
ATOM 800 O O . ASN A 1 104 ? -12.037 -2.905 -3.658 1.00 94.88 104 ASN A O 1
ATOM 804 N N . THR A 1 105 ? -12.235 -1.239 -5.141 1.00 94.12 105 THR A N 1
ATOM 805 C CA . THR A 1 105 ? -12.308 -0.156 -4.150 1.00 94.12 105 THR A CA 1
ATOM 806 C C . THR A 1 105 ? -13.711 0.426 -3.974 1.00 94.12 105 THR A C 1
ATOM 808 O O . THR A 1 105 ? -13.912 1.332 -3.172 1.00 94.12 105 THR A O 1
ATOM 811 N N . ASN A 1 106 ? -14.706 -0.080 -4.704 1.00 93.19 106 ASN A N 1
ATOM 812 C CA . ASN A 1 106 ? -16.100 0.376 -4.614 1.00 93.19 106 ASN A CA 1
ATOM 813 C C . ASN A 1 106 ? -16.862 -0.310 -3.468 1.00 93.19 106 ASN A C 1
ATOM 815 O O . ASN A 1 106 ? -18.068 -0.532 -3.559 1.00 93.19 106 ASN A O 1
ATOM 819 N N . ASN A 1 107 ? -16.152 -0.673 -2.402 1.00 92.06 107 ASN A N 1
ATOM 820 C CA . ASN A 1 107 ? -16.719 -1.362 -1.258 1.00 92.06 107 ASN A CA 1
ATOM 821 C C . ASN A 1 107 ? -16.971 -0.389 -0.111 1.00 92.06 107 ASN A C 1
ATOM 823 O O . ASN A 1 107 ? -16.293 0.625 0.048 1.00 92.06 107 ASN A O 1
ATOM 827 N N . SER A 1 108 ? -17.964 -0.729 0.703 1.00 88.19 108 SER A N 1
ATOM 828 C CA . SER A 1 108 ? -18.164 -0.084 1.997 1.00 88.19 108 SER A CA 1
ATOM 829 C C . SER A 1 108 ? -17.174 -0.649 3.028 1.00 88.19 108 SER A C 1
ATOM 831 O O . SER A 1 108 ? -16.384 -1.543 2.730 1.00 88.19 108 SER A O 1
ATOM 833 N N . GLY A 1 109 ? -17.189 -0.120 4.248 1.00 90.94 109 GLY A N 1
ATOM 834 C CA . GLY A 1 109 ? -16.321 -0.579 5.332 1.00 90.94 109 GLY A CA 1
ATOM 835 C C . GLY A 1 109 ? -15.222 0.413 5.688 1.00 90.94 109 GLY A C 1
ATOM 836 O O . GLY A 1 109 ? -15.197 1.541 5.199 1.00 90.94 109 GLY A O 1
ATOM 837 N N . ASP A 1 110 ? -14.320 -0.014 6.563 1.00 92.56 110 ASP A N 1
ATOM 838 C CA . ASP A 1 110 ? -13.377 0.888 7.233 1.00 92.56 110 ASP A CA 1
ATOM 839 C C . ASP A 1 110 ? -11.924 0.666 6.819 1.00 92.56 110 ASP A C 1
ATOM 841 O O . ASP A 1 110 ? -11.046 1.335 7.348 1.00 92.56 110 ASP A O 1
ATOM 845 N N . VAL A 1 111 ? -11.648 -0.257 5.897 1.00 94.62 111 VAL A N 1
ATOM 846 C CA . VAL A 1 111 ? -10.279 -0.675 5.566 1.00 94.62 111 VAL A CA 1
ATOM 847 C C . VAL A 1 111 ? -9.985 -0.462 4.091 1.00 94.62 111 VAL A C 1
ATOM 849 O O . VAL A 1 111 ? -10.800 -0.813 3.239 1.00 94.62 111 VAL A O 1
ATOM 852 N N . LEU A 1 112 ? -8.797 0.054 3.797 1.00 95.56 112 LEU A N 1
ATOM 853 C CA . LEU A 1 112 ? -8.183 0.054 2.476 1.00 95.56 112 LEU A CA 1
ATOM 854 C C . LEU A 1 112 ? -6.875 -0.724 2.553 1.00 95.56 112 LEU A C 1
ATOM 856 O O . LEU A 1 112 ? -6.023 -0.412 3.381 1.00 95.56 112 LEU A O 1
ATOM 860 N N . VAL A 1 113 ? -6.708 -1.689 1.657 1.00 96.44 113 VAL A N 1
ATOM 861 C CA . VAL A 1 113 ? -5.454 -2.417 1.478 1.00 96.44 113 VAL A CA 1
ATOM 862 C C . VAL A 1 113 ? -4.880 -2.071 0.115 1.00 96.44 113 VAL A C 1
ATOM 864 O O . VAL A 1 113 ? -5.585 -2.057 -0.898 1.00 96.44 113 VAL A O 1
ATOM 867 N N . THR A 1 114 ? -3.589 -1.778 0.102 1.00 96.44 114 THR A N 1
ATOM 868 C CA . THR A 1 114 ? -2.826 -1.445 -1.091 1.00 96.44 114 THR A CA 1
ATOM 869 C C . THR A 1 114 ? -1.611 -2.355 -1.169 1.00 96.44 114 THR A C 1
ATOM 871 O O . THR A 1 114 ? -0.729 -2.302 -0.319 1.00 96.44 114 THR A O 1
ATOM 874 N N . VAL A 1 115 ? -1.563 -3.185 -2.203 1.00 96.44 115 VAL A N 1
ATOM 875 C CA . VAL A 1 115 ? -0.478 -4.132 -2.466 1.00 96.44 115 VAL A CA 1
ATOM 876 C C . VAL A 1 115 ? 0.385 -3.571 -3.587 1.00 96.44 115 VAL A C 1
ATOM 878 O O . VAL A 1 115 ? -0.137 -3.082 -4.594 1.00 96.44 115 VAL A O 1
ATOM 881 N N . THR A 1 116 ? 1.700 -3.577 -3.395 1.00 96.44 116 THR A N 1
ATOM 882 C CA . THR A 1 116 ? 2.648 -2.936 -4.310 1.00 96.44 116 THR A CA 1
ATOM 883 C C . THR A 1 116 ? 3.924 -3.748 -4.440 1.00 96.44 116 THR A C 1
ATOM 885 O O . THR A 1 116 ? 4.550 -4.081 -3.436 1.00 96.44 116 THR A O 1
ATOM 888 N N . GLN A 1 117 ? 4.369 -3.963 -5.675 1.00 96.06 117 GLN A N 1
ATOM 889 C CA . GLN A 1 117 ? 5.710 -4.460 -5.968 1.00 96.06 117 GLN A CA 1
ATOM 890 C C . GLN A 1 117 ? 6.550 -3.348 -6.586 1.00 96.06 117 GLN A C 1
ATOM 892 O O . GLN A 1 117 ? 6.153 -2.721 -7.576 1.00 96.06 117 GLN A O 1
ATOM 897 N N . ILE A 1 118 ? 7.736 -3.126 -6.029 1.00 96.19 118 ILE A N 1
ATOM 898 C CA . ILE A 1 118 ? 8.657 -2.068 -6.441 1.00 96.19 118 ILE A CA 1
ATOM 899 C C . ILE A 1 118 ? 9.982 -2.701 -6.843 1.00 96.19 118 ILE A C 1
ATOM 901 O O . ILE A 1 118 ? 10.565 -3.436 -6.062 1.00 96.19 118 ILE A O 1
ATOM 905 N N . MET A 1 119 ? 10.499 -2.394 -8.026 1.00 95.81 119 MET A N 1
ATOM 906 C CA . MET A 1 119 ? 11.762 -2.945 -8.522 1.00 95.81 119 MET A CA 1
ATOM 907 C C . MET A 1 119 ? 12.816 -1.855 -8.664 1.00 95.81 119 MET A C 1
ATOM 909 O O . MET A 1 119 ? 12.499 -0.737 -9.069 1.00 95.81 119 MET A O 1
ATOM 913 N N . TRP A 1 120 ? 14.071 -2.177 -8.353 1.00 95.75 120 TRP A N 1
ATOM 914 C CA . TRP A 1 120 ? 15.197 -1.325 -8.725 1.00 95.75 120 TRP A CA 1
ATOM 915 C C . TRP A 1 120 ? 15.613 -1.601 -10.169 1.00 95.75 120 TRP A C 1
ATOM 917 O O . TRP A 1 120 ? 15.953 -2.736 -10.514 1.00 95.75 120 TRP A O 1
ATOM 927 N N . ILE A 1 121 ? 15.607 -0.555 -10.995 1.00 95.81 121 ILE A N 1
ATOM 928 C CA . ILE A 1 121 ? 16.209 -0.589 -12.327 1.00 95.81 121 ILE A CA 1
ATOM 929 C C . ILE A 1 121 ? 17.620 -0.028 -12.211 1.00 95.81 121 ILE A C 1
ATOM 931 O O . ILE A 1 121 ? 17.812 1.107 -11.769 1.00 95.81 121 ILE A O 1
ATOM 935 N N . GLY A 1 122 ? 18.597 -0.844 -12.591 1.00 93.44 122 GLY A N 1
ATOM 936 C CA . GLY A 1 122 ? 20.013 -0.523 -12.498 1.00 93.44 122 GLY A CA 1
ATOM 937 C C . GLY A 1 122 ? 20.504 0.473 -13.547 1.00 93.44 122 GLY A C 1
ATOM 938 O O . GLY A 1 122 ? 19.752 1.281 -14.102 1.00 93.44 122 GLY A O 1
ATOM 939 N N . SER A 1 123 ? 21.806 0.417 -13.798 1.00 93.38 123 SER A N 1
ATOM 940 C CA . SER A 1 123 ? 22.500 1.225 -14.796 1.00 93.38 123 SER A CA 1
ATOM 941 C C . SER A 1 123 ? 22.019 0.897 -16.213 1.00 93.38 123 SER A C 1
ATOM 943 O O . SER A 1 123 ? 21.499 -0.182 -16.490 1.00 93.38 123 SER A O 1
ATOM 945 N N . THR A 1 124 ? 22.282 1.794 -17.165 1.00 94.06 124 THR A N 1
ATOM 946 C CA . THR A 1 124 ? 22.009 1.572 -18.596 1.00 94.06 124 THR A CA 1
ATOM 947 C C . THR A 1 124 ? 22.770 0.384 -19.195 1.00 94.06 124 THR A C 1
ATOM 949 O O . THR A 1 124 ? 22.436 -0.072 -20.288 1.00 94.06 124 THR A O 1
ATOM 952 N N . THR A 1 125 ? 23.772 -0.124 -18.478 1.00 93.19 125 THR A N 1
ATOM 953 C CA . THR A 1 125 ? 24.566 -1.315 -18.806 1.00 93.19 125 THR A CA 1
ATOM 954 C C . THR A 1 125 ? 23.999 -2.618 -18.243 1.00 93.19 125 THR A C 1
ATOM 956 O O . THR A 1 125 ? 24.504 -3.683 -18.592 1.00 93.19 125 THR A O 1
ATOM 959 N N . ASP A 1 126 ? 22.991 -2.550 -17.373 1.00 92.94 126 ASP A N 1
ATOM 960 C CA . ASP A 1 126 ? 22.458 -3.714 -16.663 1.00 92.94 126 ASP A CA 1
ATOM 961 C C . ASP A 1 126 ? 21.341 -4.405 -17.458 1.00 92.94 126 ASP A C 1
ATOM 963 O O . ASP A 1 126 ? 20.811 -3.864 -18.433 1.00 92.94 126 ASP A O 1
ATOM 967 N N . GLY A 1 127 ? 20.987 -5.629 -17.055 1.00 92.69 127 GLY A N 1
ATOM 968 C CA . GLY A 1 127 ? 20.152 -6.548 -17.833 1.00 92.69 127 GLY A CA 1
ATOM 969 C C . GLY A 1 127 ? 18.810 -5.961 -18.276 1.00 92.69 127 GLY A C 1
ATOM 970 O O . GLY A 1 127 ? 18.457 -6.079 -19.452 1.00 92.69 127 GLY A O 1
ATOM 971 N N . ASN A 1 128 ? 18.092 -5.276 -17.380 1.00 93.06 128 ASN A N 1
ATOM 972 C CA . ASN A 1 128 ? 16.805 -4.658 -17.713 1.00 93.06 128 ASN A CA 1
ATOM 973 C C . ASN A 1 128 ? 16.942 -3.556 -18.773 1.00 93.06 128 ASN A C 1
ATOM 975 O O . ASN A 1 128 ? 16.141 -3.493 -19.707 1.00 93.06 128 ASN A O 1
ATOM 979 N N . CYS A 1 129 ? 17.965 -2.704 -18.662 1.00 93.81 129 CYS A N 1
ATOM 980 C CA . CYS A 1 129 ? 18.204 -1.628 -19.622 1.00 93.81 129 CYS A CA 1
ATOM 981 C C . CYS A 1 129 ? 18.776 -2.139 -20.951 1.00 93.81 129 CYS A C 1
ATOM 983 O O . CYS A 1 129 ? 18.430 -1.616 -22.010 1.00 93.81 129 CYS A O 1
ATOM 985 N N . VAL A 1 130 ? 19.621 -3.173 -20.923 1.00 95.25 130 VAL A N 1
ATOM 986 C CA . VAL A 1 130 ? 20.167 -3.810 -22.131 1.00 95.25 130 VAL A CA 1
ATOM 987 C C . VAL A 1 130 ? 19.054 -4.464 -22.947 1.00 95.25 130 VAL A C 1
ATOM 989 O O . VAL A 1 130 ? 19.036 -4.309 -24.166 1.00 95.25 130 VAL A O 1
ATOM 992 N N . ALA A 1 131 ? 18.089 -5.116 -22.291 1.00 93.81 131 ALA A N 1
ATOM 993 C CA . ALA A 1 131 ? 16.965 -5.773 -22.960 1.00 93.81 131 ALA A CA 1
ATOM 994 C C . ALA A 1 131 ? 16.091 -4.808 -23.782 1.00 93.81 131 ALA A C 1
ATOM 996 O O . ALA A 1 131 ? 15.552 -5.198 -24.816 1.00 93.81 131 ALA A O 1
ATOM 997 N N . VAL A 1 132 ? 15.968 -3.548 -23.351 1.00 93.94 132 VAL A N 1
ATOM 998 C CA . VAL A 1 132 ? 15.191 -2.510 -24.057 1.00 93.94 132 VAL A CA 1
ATOM 999 C C . VAL A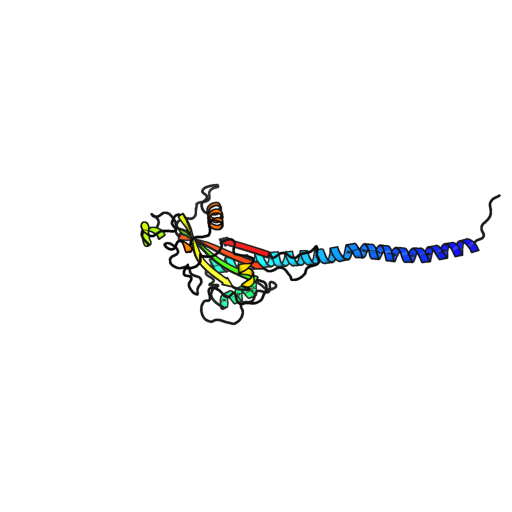 1 132 ? 16.059 -1.564 -24.898 1.00 93.94 132 VAL A C 1
ATOM 1001 O O . VAL A 1 132 ? 15.535 -0.739 -25.648 1.00 93.94 132 VAL A O 1
ATOM 1004 N N . GLY A 1 133 ? 17.383 -1.683 -24.792 1.00 94.31 133 GLY A N 1
ATOM 1005 C CA . GLY A 1 133 ? 18.364 -0.748 -25.333 1.00 94.31 133 GLY A CA 1
ATOM 1006 C C . GLY A 1 133 ? 18.592 0.461 -24.418 1.00 94.31 133 GLY A C 1
ATOM 1007 O O . GLY A 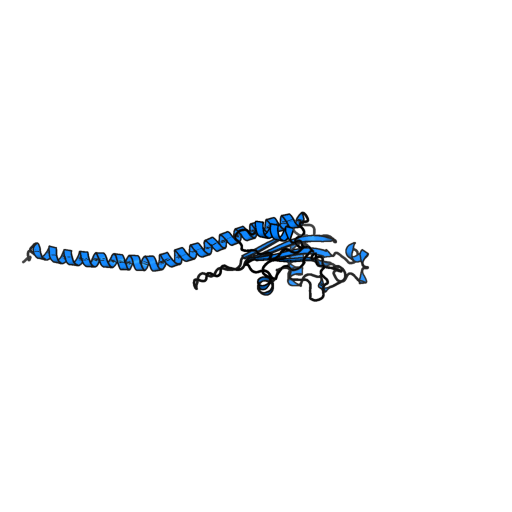1 133 ? 17.650 1.131 -23.995 1.00 94.31 133 GLY A O 1
ATOM 1008 N N . ALA A 1 134 ? 19.863 0.795 -24.168 1.00 91.75 134 ALA A N 1
ATOM 1009 C CA . ALA A 1 134 ? 20.278 1.836 -23.219 1.00 91.75 134 ALA A CA 1
ATOM 1010 C C . ALA A 1 134 ? 19.596 3.203 -23.435 1.00 91.75 134 ALA A C 1
ATOM 1012 O O . ALA A 1 134 ? 19.248 3.874 -22.467 1.00 91.75 134 ALA A O 1
ATOM 1013 N N . ALA A 1 135 ? 19.356 3.594 -24.692 1.00 92.81 135 ALA A N 1
ATOM 1014 C CA . ALA A 1 135 ? 18.692 4.855 -25.036 1.00 92.81 135 ALA A CA 1
ATOM 1015 C C . ALA A 1 135 ? 17.204 4.900 -24.639 1.00 92.81 135 ALA A C 1
ATOM 1017 O O . ALA A 1 135 ? 16.657 5.981 -24.444 1.00 92.81 135 ALA A O 1
ATOM 1018 N N . ASN A 1 136 ? 16.562 3.738 -24.498 1.00 94.12 136 ASN A N 1
ATOM 1019 C CA . ASN A 1 136 ? 15.148 3.615 -24.145 1.00 94.12 136 ASN A CA 1
ATOM 1020 C C . ASN A 1 136 ? 14.938 3.382 -22.640 1.00 94.12 136 ASN A C 1
ATOM 1022 O O . ASN A 1 136 ? 13.799 3.384 -22.176 1.00 94.12 136 ASN A O 1
ATOM 1026 N N . CYS A 1 137 ? 16.009 3.177 -21.864 1.00 95.19 137 CYS A N 1
ATOM 1027 C CA . CYS A 1 137 ? 15.922 2.911 -20.430 1.00 95.19 137 CYS A CA 1
ATOM 1028 C C . CYS A 1 137 ? 15.715 4.204 -19.623 1.00 95.19 137 CYS A C 1
ATOM 1030 O O . CYS A 1 137 ? 16.611 4.695 -18.933 1.00 95.19 137 CYS A O 1
ATOM 1032 N N . THR A 1 138 ? 14.520 4.786 -19.713 1.00 95.69 138 THR A N 1
ATOM 1033 C CA . THR A 1 138 ? 14.178 6.062 -19.060 1.00 95.69 138 THR A CA 1
ATOM 1034 C C . THR A 1 138 ? 14.238 5.994 -17.528 1.00 95.69 138 THR A C 1
ATOM 1036 O O . THR A 1 138 ? 14.504 7.004 -16.865 1.00 95.69 138 THR A O 1
ATOM 1039 N N . ASN A 1 139 ? 14.009 4.808 -16.956 1.00 95.75 139 ASN A N 1
ATOM 1040 C CA . ASN A 1 139 ? 13.966 4.597 -15.509 1.00 95.75 139 ASN A CA 1
ATOM 1041 C C . ASN A 1 139 ? 15.250 4.015 -14.907 1.00 95.75 139 ASN A C 1
ATOM 1043 O O . ASN A 1 139 ? 15.212 3.543 -13.777 1.00 95.75 139 ASN A O 1
ATOM 1047 N N . HIS A 1 140 ? 16.382 4.073 -15.613 1.00 94.94 140 HIS A N 1
ATOM 1048 C CA . HIS A 1 140 ? 17.671 3.669 -15.045 1.00 94.94 140 HIS A CA 1
ATOM 1049 C C . HIS A 1 140 ? 17.966 4.395 -13.718 1.00 94.94 140 HIS A C 1
ATOM 1051 O O . HIS A 1 140 ? 17.659 5.581 -13.557 1.00 94.94 140 HIS A O 1
ATOM 1057 N N . ASN A 1 141 ? 18.573 3.679 -12.771 1.00 94.19 141 ASN A N 1
ATOM 1058 C CA . ASN A 1 141 ? 18.877 4.129 -11.408 1.00 94.19 141 ASN A CA 1
ATOM 1059 C C . ASN A 1 141 ? 17.663 4.668 -10.624 1.00 94.19 141 ASN A C 1
ATOM 1061 O O . ASN A 1 141 ? 17.787 5.618 -9.838 1.00 94.19 141 ASN A O 1
ATOM 1065 N N . LYS A 1 142 ? 16.475 4.094 -10.840 1.00 94.81 142 LYS A N 1
ATOM 1066 C CA . LYS A 1 142 ? 15.242 4.473 -10.134 1.00 94.81 142 LYS A CA 1
ATOM 1067 C C . LYS A 1 142 ? 14.474 3.248 -9.665 1.00 94.81 142 LYS A C 1
ATOM 1069 O O . LYS A 1 142 ? 14.521 2.179 -10.272 1.00 94.81 142 LYS A O 1
ATOM 1074 N N . PHE A 1 143 ? 13.698 3.442 -8.603 1.00 96.50 143 PHE A N 1
ATOM 1075 C CA . PHE A 1 143 ? 12.670 2.489 -8.205 1.00 96.50 143 PHE A CA 1
ATOM 1076 C C . PHE A 1 143 ? 11.426 2.658 -9.078 1.00 96.50 143 PHE A C 1
ATOM 1078 O O . PHE A 1 143 ? 10.961 3.779 -9.298 1.00 96.50 143 PHE A O 1
ATOM 1085 N N . VAL A 1 144 ? 10.860 1.558 -9.557 1.00 96.94 144 VAL A N 1
ATOM 1086 C CA . VAL A 1 144 ? 9.672 1.565 -10.417 1.00 96.94 144 VAL A CA 1
ATOM 1087 C C . VAL A 1 144 ? 8.600 0.645 -9.863 1.00 96.94 144 VAL A C 1
ATOM 1089 O O . VAL A 1 144 ? 8.903 -0.399 -9.287 1.00 96.94 144 VAL A O 1
ATOM 1092 N N . PHE A 1 145 ? 7.341 1.020 -10.049 1.00 97.56 145 PHE A N 1
ATOM 1093 C CA . PHE A 1 145 ? 6.225 0.126 -9.793 1.00 97.56 145 PHE A CA 1
ATOM 1094 C C . PHE A 1 145 ? 6.214 -0.986 -10.839 1.00 97.56 145 PHE A C 1
ATOM 1096 O O . PHE A 1 145 ? 6.313 -0.729 -12.037 1.00 97.56 145 PHE A O 1
ATOM 1103 N N . THR A 1 146 ? 6.061 -2.216 -10.370 1.00 96.62 146 THR A N 1
ATOM 1104 C CA . THR A 1 146 ? 5.905 -3.409 -11.216 1.00 96.62 146 THR A CA 1
ATOM 1105 C C . THR A 1 146 ? 4.562 -4.086 -10.984 1.00 96.62 146 THR A C 1
ATOM 1107 O O . THR A 1 146 ? 4.014 -4.685 -11.905 1.00 96.62 146 THR A O 1
ATOM 1110 N N . GLU A 1 147 ? 3.970 -3.888 -9.807 1.00 96.56 147 GLU A N 1
ATOM 1111 C CA . GLU A 1 147 ? 2.611 -4.312 -9.499 1.00 96.56 147 GLU A CA 1
ATOM 1112 C C . GLU A 1 147 ? 1.939 -3.312 -8.554 1.00 96.56 147 GLU A C 1
ATOM 1114 O O . GLU A 1 147 ? 2.595 -2.729 -7.683 1.00 96.56 147 GLU A O 1
ATOM 1119 N N . ARG A 1 148 ? 0.634 -3.098 -8.732 1.00 95.75 148 ARG A N 1
ATOM 1120 C CA . ARG A 1 148 ? -0.190 -2.227 -7.895 1.00 95.75 148 ARG A CA 1
ATOM 1121 C C . ARG A 1 148 ? -1.639 -2.702 -7.866 1.00 95.75 148 ARG A C 1
ATOM 1123 O O . ARG A 1 148 ? -2.354 -2.560 -8.858 1.00 95.75 148 ARG A O 1
ATOM 1130 N N . ILE A 1 149 ? -2.101 -3.165 -6.710 1.00 96.31 149 ILE A N 1
ATOM 1131 C CA . ILE A 1 149 ? -3.483 -3.613 -6.483 1.00 96.31 149 ILE A CA 1
ATOM 1132 C C . ILE A 1 149 ? -4.072 -2.855 -5.295 1.00 96.31 149 ILE A C 1
ATOM 1134 O O . ILE A 1 149 ? -3.391 -2.621 -4.297 1.00 96.31 149 ILE A O 1
ATOM 1138 N N . LYS A 1 150 ? -5.347 -2.472 -5.387 1.00 95.75 150 LYS A N 1
ATOM 1139 C CA . LYS A 1 150 ? -6.081 -1.827 -4.291 1.00 95.75 150 LYS A CA 1
ATOM 1140 C C . LYS A 1 150 ? -7.420 -2.504 -4.065 1.00 95.75 150 LYS A C 1
ATOM 1142 O O . LYS A 1 150 ? -8.158 -2.750 -5.018 1.00 95.75 150 LYS A O 1
ATOM 1147 N N . PHE A 1 151 ? -7.773 -2.748 -2.809 1.00 96.19 151 PHE A N 1
ATOM 1148 C CA . PHE A 1 151 ? -9.096 -3.258 -2.463 1.00 96.19 151 PHE A CA 1
ATOM 1149 C C . PHE A 1 151 ? -9.581 -2.778 -1.092 1.00 96.19 151 PHE A C 1
ATOM 1151 O O . PHE A 1 151 ? -8.795 -2.386 -0.232 1.00 96.19 151 PHE A O 1
ATOM 1158 N N . GLY A 1 152 ? -10.900 -2.792 -0.903 1.00 95.69 152 GLY A N 1
ATOM 1159 C CA . GLY A 1 152 ? -11.573 -2.277 0.293 1.00 95.69 152 GLY A CA 1
ATOM 1160 C C . GLY A 1 152 ? -12.297 -0.957 0.023 1.00 95.69 152 GLY A C 1
ATOM 1161 O O . GLY A 1 152 ? -12.870 -0.773 -1.050 1.00 95.69 152 GLY A O 1
ATOM 1162 N N . ASN A 1 153 ? -12.296 -0.038 0.986 1.00 94.56 153 ASN A N 1
ATOM 1163 C CA . ASN A 1 153 ? -12.980 1.246 0.860 1.00 94.56 153 ASN A CA 1
ATOM 1164 C C . ASN A 1 153 ? -12.115 2.283 0.121 1.00 94.56 153 ASN A C 1
ATOM 1166 O O . ASN A 1 153 ? -11.187 2.873 0.675 1.00 94.56 153 ASN A O 1
ATOM 1170 N N . GLY A 1 154 ? -12.472 2.563 -1.132 1.00 91.88 154 GLY A N 1
ATOM 1171 C CA . GLY A 1 154 ? -11.782 3.510 -2.007 1.00 91.88 154 GLY A CA 1
ATOM 1172 C C . GLY A 1 154 ? -11.862 4.972 -1.587 1.00 91.88 154 GLY A C 1
ATOM 1173 O O . GLY A 1 154 ? -10.986 5.746 -1.962 1.00 91.88 154 GLY A O 1
ATOM 1174 N N . THR A 1 155 ? -12.845 5.368 -0.772 1.00 91.75 155 THR A N 1
ATOM 1175 C CA . THR A 1 155 ? -12.919 6.752 -0.257 1.00 91.75 155 THR A CA 1
ATOM 1176 C C . THR A 1 155 ? -11.717 7.092 0.631 1.00 91.75 155 THR A C 1
ATOM 1178 O O . THR A 1 155 ? -11.290 8.248 0.712 1.00 91.75 155 THR A O 1
ATOM 1181 N N . LEU A 1 156 ? -11.113 6.065 1.236 1.00 90.50 156 LEU A N 1
ATOM 1182 C CA . LEU A 1 156 ? -9.913 6.192 2.052 1.00 90.50 156 LEU A CA 1
ATOM 1183 C C . LEU A 1 156 ? -8.659 6.403 1.196 1.00 90.50 156 LEU A C 1
ATOM 1185 O O . LEU A 1 156 ? -7.704 7.001 1.673 1.00 90.50 156 LEU A O 1
ATOM 1189 N N . ALA A 1 157 ? -8.664 5.990 -0.077 1.00 84.38 157 ALA A N 1
ATOM 1190 C CA . ALA A 1 157 ? -7.495 6.099 -0.955 1.00 84.38 157 ALA A CA 1
ATOM 1191 C C . ALA A 1 157 ? -7.163 7.554 -1.310 1.00 84.38 157 ALA A C 1
ATOM 1193 O O . ALA A 1 157 ? -6.000 7.888 -1.523 1.00 84.38 157 ALA A O 1
ATOM 1194 N N . THR A 1 158 ? -8.178 8.422 -1.351 1.00 81.56 158 THR A N 1
ATOM 1195 C CA . THR A 1 158 ? -8.005 9.859 -1.608 1.00 81.56 158 THR A CA 1
ATOM 1196 C C . THR A 1 158 ? -7.556 10.611 -0.358 1.00 81.56 158 THR A C 1
ATOM 1198 O O . THR A 1 158 ? -6.762 11.541 -0.444 1.00 81.56 158 THR A O 1
ATOM 1201 N N . THR A 1 159 ? -8.078 10.230 0.809 1.00 84.56 159 THR A N 1
ATOM 1202 C CA . THR A 1 159 ? -7.808 10.914 2.084 1.00 84.56 159 THR A CA 1
ATOM 1203 C C . THR A 1 159 ? -6.528 10.427 2.758 1.00 84.56 159 THR A C 1
ATOM 1205 O O . THR A 1 159 ? -5.889 11.193 3.473 1.00 84.56 159 THR A O 1
ATOM 1208 N N . ASN A 1 160 ? -6.135 9.179 2.507 1.00 87.19 160 ASN A N 1
ATOM 1209 C CA . ASN A 1 160 ? -4.957 8.531 3.071 1.00 87.19 160 ASN A CA 1
ATOM 1210 C C . ASN A 1 160 ? -4.187 7.836 1.940 1.00 87.19 160 ASN A C 1
ATOM 1212 O O . ASN A 1 160 ? -4.255 6.612 1.796 1.00 87.19 160 ASN A O 1
ATOM 1216 N N . PRO A 1 161 ? -3.498 8.614 1.085 1.00 86.50 161 PRO A N 1
ATOM 1217 C CA . PRO A 1 161 ? -2.746 8.050 -0.020 1.00 86.50 161 PRO A CA 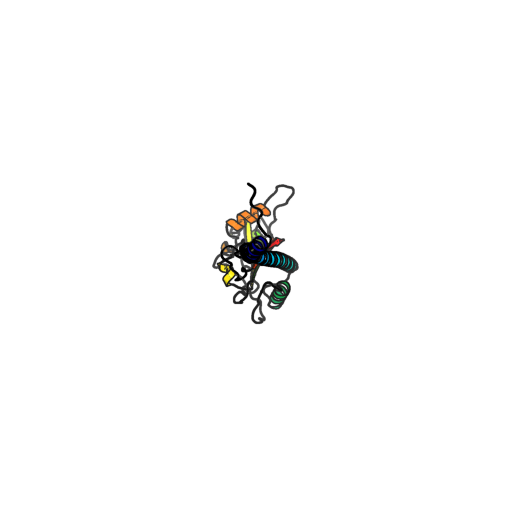1
ATOM 1218 C C . PRO A 1 161 ? -1.615 7.155 0.496 1.00 86.50 161 PRO A C 1
ATOM 1220 O O . PRO A 1 161 ? -0.994 7.425 1.524 1.00 86.50 161 PRO A O 1
ATOM 1223 N N . SER A 1 162 ? -1.332 6.103 -0.266 1.00 90.12 162 SER A N 1
ATOM 1224 C CA . SER A 1 162 ? -0.174 5.226 -0.073 1.00 90.12 162 SER A CA 1
ATOM 1225 C C . SER A 1 162 ? 1.118 6.033 0.043 1.00 90.12 162 SER A C 1
ATOM 1227 O O . SER A 1 162 ? 1.340 6.979 -0.718 1.00 90.12 162 SER A O 1
ATOM 1229 N N . SER A 1 163 ? 2.003 5.630 0.955 1.00 88.38 163 SER A N 1
ATOM 1230 C CA . SER A 1 163 ? 3.278 6.323 1.175 1.00 88.38 163 SER A CA 1
ATOM 1231 C C . SER A 1 163 ? 4.241 6.193 -0.008 1.00 88.38 163 SER A C 1
ATOM 1233 O O . SER A 1 163 ? 5.086 7.064 -0.221 1.00 88.38 163 SER A O 1
ATOM 1235 N N . PHE A 1 164 ? 4.090 5.131 -0.803 1.00 91.50 164 PHE A N 1
ATOM 1236 C CA . PHE A 1 164 ? 4.813 4.959 -2.060 1.00 91.50 164 PHE A CA 1
ATOM 1237 C C . PHE A 1 164 ? 4.207 5.783 -3.201 1.00 91.50 164 PHE A C 1
ATOM 1239 O O . PHE A 1 164 ? 4.878 6.008 -4.203 1.00 91.50 164 PHE A O 1
ATOM 1246 N N . GLY A 1 165 ? 2.976 6.272 -3.045 1.00 91.81 165 GLY A N 1
ATOM 1247 C CA . GLY A 1 165 ? 2.202 6.915 -4.101 1.00 91.81 165 GLY A CA 1
ATOM 1248 C C . GLY A 1 165 ? 1.640 5.907 -5.101 1.00 91.81 165 GLY A C 1
ATOM 1249 O O . GLY A 1 165 ? 1.561 4.715 -4.820 1.00 91.81 165 GLY A O 1
ATOM 1250 N N . ASP A 1 166 ? 1.227 6.393 -6.267 1.00 91.88 166 ASP A N 1
ATOM 1251 C CA . ASP A 1 166 ? 0.703 5.585 -7.370 1.00 91.88 166 ASP A CA 1
ATOM 1252 C C . ASP A 1 166 ? 1.510 5.835 -8.649 1.00 91.88 166 ASP A C 1
ATOM 1254 O O . ASP A 1 166 ? 2.086 6.922 -8.790 1.00 91.88 166 ASP A O 1
ATOM 1258 N N . PRO A 1 167 ? 1.524 4.878 -9.600 1.00 93.56 167 PRO A N 1
ATOM 1259 C CA . PRO A 1 167 ? 1.978 5.148 -10.957 1.00 93.56 167 PRO A CA 1
ATOM 1260 C C . PRO A 1 167 ? 1.288 6.398 -11.513 1.00 93.56 167 PRO A C 1
ATOM 1262 O O . PRO A 1 167 ? 0.084 6.599 -11.319 1.00 93.56 167 PRO A O 1
ATOM 1265 N N . ALA A 1 168 ? 2.051 7.254 -12.188 1.00 93.75 168 ALA A N 1
ATOM 1266 C CA . ALA A 1 168 ? 1.521 8.511 -12.696 1.00 93.75 168 ALA A CA 1
ATOM 1267 C C . ALA A 1 168 ? 0.421 8.269 -13.742 1.00 93.75 168 ALA A C 1
ATOM 1269 O O . ALA A 1 168 ? 0.399 7.249 -14.436 1.00 93.75 168 ALA A O 1
ATOM 1270 N N . SER A 1 169 ? -0.490 9.238 -13.869 1.00 91.62 169 SER A N 1
ATOM 1271 C CA . SER A 1 169 ? -1.615 9.152 -14.804 1.00 91.62 169 SER A CA 1
ATOM 1272 C C . SER A 1 169 ? -1.141 8.809 -16.221 1.00 91.62 169 SER A C 1
ATOM 1274 O O . SER A 1 169 ? -0.229 9.443 -16.757 1.00 91.62 169 SER A O 1
ATOM 1276 N N . GLY A 1 170 ? -1.762 7.790 -16.819 1.00 88.94 170 GLY A N 1
ATOM 1277 C CA . GLY A 1 170 ? -1.407 7.280 -18.142 1.00 88.94 170 GLY A CA 1
ATOM 1278 C C . GLY A 1 170 ? -0.369 6.153 -18.154 1.00 88.94 170 GLY A C 1
ATOM 1279 O O . GLY A 1 170 ? -0.027 5.700 -19.245 1.00 88.94 170 GLY A O 1
ATOM 1280 N N . AL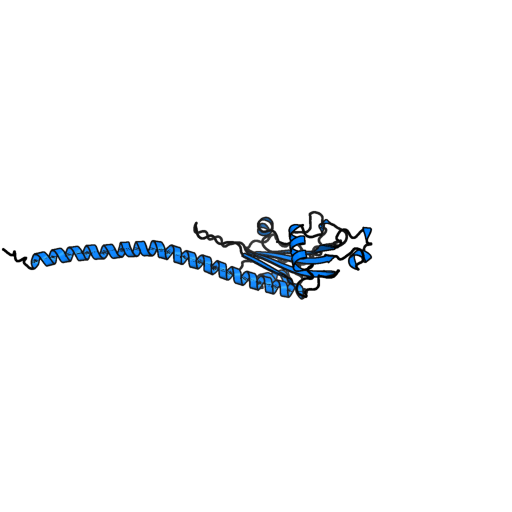A A 1 171 ? 0.124 5.693 -16.998 1.00 93.62 171 ALA A N 1
ATOM 1281 C CA . ALA A 1 171 ? 0.799 4.398 -16.896 1.00 93.62 171 ALA A CA 1
ATOM 1282 C C . ALA A 1 171 ? -0.205 3.259 -17.151 1.00 93.62 171 ALA A C 1
ATOM 1284 O O . ALA A 1 171 ? -1.352 3.313 -16.698 1.00 93.62 171 ALA A O 1
ATOM 1285 N N . VAL A 1 172 ? 0.219 2.222 -17.874 1.00 95.38 172 VAL A N 1
ATOM 1286 C CA . VAL A 1 172 ? -0.647 1.084 -18.208 1.00 95.38 172 VAL A CA 1
ATOM 1287 C C . VAL A 1 172 ? -0.533 0.019 -17.123 1.00 95.38 172 VAL A C 1
ATOM 1289 O O . VAL A 1 172 ? 0.542 -0.534 -16.897 1.00 95.38 172 VAL A O 1
ATOM 1292 N N . ILE A 1 173 ? -1.655 -0.293 -16.475 1.00 96.12 173 ILE A N 1
ATOM 1293 C CA . ILE A 1 173 ? -1.752 -1.334 -15.448 1.00 96.12 173 ILE A CA 1
ATOM 1294 C C . ILE A 1 173 ? -2.781 -2.365 -15.908 1.00 96.12 173 ILE A C 1
ATOM 1296 O O . ILE A 1 173 ? -3.892 -2.018 -16.308 1.00 96.12 173 ILE A O 1
ATOM 1300 N N . THR A 1 174 ? -2.397 -3.637 -15.892 1.00 96.69 174 THR A N 1
ATOM 1301 C CA . THR A 1 174 ? -3.291 -4.743 -16.260 1.00 96.69 174 THR A CA 1
ATOM 1302 C C . THR A 1 174 ? -4.341 -4.998 -15.180 1.00 96.69 174 THR A C 1
ATOM 1304 O O . THR A 1 174 ? -4.215 -4.539 -14.047 1.00 96.69 174 THR A O 1
ATOM 1307 N N . ALA A 1 175 ? -5.357 -5.799 -15.503 1.00 95.31 175 ALA A N 1
ATOM 1308 C CA . ALA A 1 175 ? -6.373 -6.216 -14.539 1.00 95.31 175 ALA A CA 1
ATOM 1309 C C . ALA A 1 175 ? -5.796 -7.027 -13.358 1.00 95.31 175 ALA A C 1
ATOM 1311 O O . ALA A 1 175 ? -6.365 -7.000 -12.274 1.00 95.31 175 ALA A O 1
ATOM 1312 N N . SER A 1 176 ? -4.641 -7.676 -13.535 1.00 94.38 176 SER A N 1
ATOM 1313 C CA . SER A 1 176 ? -3.904 -8.348 -12.455 1.00 94.38 176 SER A CA 1
ATOM 1314 C C . SER A 1 176 ? -3.013 -7.403 -11.641 1.00 94.38 176 SER A C 1
ATOM 1316 O O . SER A 1 176 ? -2.210 -7.861 -10.847 1.00 94.38 176 SER A O 1
ATOM 1318 N N . GLY A 1 177 ? -3.071 -6.089 -11.872 1.00 95.19 177 GLY A N 1
ATOM 1319 C CA . GLY A 1 177 ? -2.228 -5.120 -11.171 1.00 95.19 177 GLY A CA 1
ATOM 1320 C C . GLY A 1 177 ? -0.809 -4.975 -11.711 1.00 95.19 177 GLY A C 1
ATOM 1321 O O . GLY A 1 177 ? -0.096 -4.089 -11.255 1.00 95.19 177 GLY A O 1
ATOM 1322 N N . ILE A 1 178 ? -0.398 -5.764 -12.708 1.00 96.31 178 ILE A N 1
ATOM 1323 C CA . ILE A 1 178 ? 0.947 -5.679 -13.299 1.00 96.31 178 ILE A CA 1
ATOM 1324 C C . ILE A 1 178 ? 1.091 -4.375 -14.086 1.00 96.31 178 ILE A C 1
ATOM 1326 O O . ILE A 1 178 ? 0.301 -4.113 -15.001 1.00 96.31 178 ILE A O 1
ATOM 1330 N N . VAL A 1 179 ? 2.122 -3.598 -13.763 1.00 96.69 179 VAL A N 1
ATOM 1331 C CA . VAL A 1 179 ? 2.498 -2.360 -14.455 1.00 96.69 179 VAL A CA 1
ATOM 1332 C C . VAL A 1 179 ? 3.301 -2.710 -15.706 1.00 96.69 179 VAL A C 1
ATOM 1334 O O . VAL A 1 179 ? 4.272 -3.460 -15.649 1.00 96.69 179 VAL A O 1
ATOM 1337 N N . GLN A 1 180 ? 2.889 -2.188 -16.857 1.00 95.94 180 GLN A N 1
ATOM 1338 C CA . GLN A 1 180 ? 3.530 -2.458 -18.145 1.00 95.94 180 GLN A CA 1
ATOM 1339 C C . GLN A 1 180 ? 4.628 -1.438 -18.449 1.00 95.94 180 GLN A C 1
ATOM 1341 O O . GLN A 1 180 ? 4.588 -0.308 -17.972 1.00 95.94 180 GLN A O 1
ATOM 1346 N N . SER A 1 181 ? 5.602 -1.832 -19.275 1.00 95.06 181 SER A N 1
ATOM 1347 C CA . SER A 1 181 ? 6.663 -0.938 -19.772 1.00 95.06 181 SER A CA 1
ATOM 1348 C C . SER A 1 181 ? 7.430 -0.185 -18.672 1.00 95.06 181 SER A C 1
ATOM 1350 O O . SER A 1 181 ? 7.967 0.894 -18.916 1.00 95.06 181 SER A O 1
ATOM 1352 N N . TYR A 1 182 ? 7.535 -0.769 -17.473 1.00 95.25 182 TYR A N 1
ATOM 1353 C CA . TYR A 1 182 ? 8.105 -0.127 -16.284 1.00 95.25 182 TYR A CA 1
ATOM 1354 C C . TYR A 1 182 ? 9.573 0.303 -16.437 1.00 95.25 182 TYR A C 1
ATOM 1356 O O . TYR A 1 182 ? 10.041 1.154 -15.687 1.00 95.25 182 TYR A O 1
ATOM 1364 N N . VAL A 1 183 ? 10.311 -0.243 -17.409 1.00 95.50 183 VAL A N 1
ATOM 1365 C CA . VAL A 1 183 ? 11.698 0.157 -17.715 1.00 95.50 183 VAL A CA 1
ATOM 1366 C C . VAL A 1 183 ? 11.750 1.427 -18.577 1.00 95.50 183 VAL A C 1
ATOM 1368 O O . VAL A 1 183 ? 12.607 2.292 -18.377 1.00 95.50 183 VAL A O 1
ATOM 1371 N N . THR A 1 184 ? 10.832 1.549 -19.538 1.00 96.06 184 THR A N 1
ATOM 1372 C CA . THR A 1 184 ? 10.874 2.571 -20.595 1.00 96.06 184 THR A CA 1
ATOM 1373 C C . THR A 1 184 ? 9.945 3.755 -20.327 1.00 96.06 184 THR A C 1
ATOM 1375 O O . THR A 1 184 ? 10.229 4.865 -20.777 1.00 96.06 184 THR A O 1
ATOM 1378 N N . ASP A 1 185 ? 8.843 3.547 -19.598 1.00 95.88 185 ASP A N 1
ATOM 1379 C CA . ASP A 1 185 ? 7.851 4.580 -19.282 1.00 95.88 185 ASP A CA 1
ATOM 1380 C C . ASP A 1 185 ? 8.169 5.282 -17.953 1.00 95.88 185 ASP A C 1
ATOM 1382 O O . ASP A 1 185 ? 8.053 4.700 -16.872 1.00 95.88 185 ASP A O 1
ATOM 1386 N N . SER A 1 186 ? 8.505 6.573 -18.020 1.00 94.56 186 SER A N 1
ATOM 1387 C CA . SER A 1 186 ? 8.816 7.402 -16.849 1.00 94.56 186 SER A CA 1
ATOM 1388 C C . SER A 1 186 ? 7.676 7.517 -15.837 1.00 94.56 186 SER A C 1
ATOM 1390 O O . SER A 1 186 ? 7.929 7.801 -14.666 1.00 94.56 186 SER A O 1
ATOM 1392 N N . ARG A 1 187 ? 6.430 7.260 -16.247 1.00 95.38 187 ARG A N 1
ATOM 1393 C CA . ARG A 1 187 ? 5.243 7.296 -15.375 1.00 95.38 187 ARG A CA 1
ATOM 1394 C C . ARG A 1 187 ? 5.198 6.150 -14.371 1.00 95.38 187 ARG A C 1
ATOM 1396 O O . ARG A 1 187 ? 4.480 6.241 -13.379 1.00 95.38 187 ARG A O 1
ATOM 1403 N N . CYS A 1 188 ? 5.961 5.088 -14.619 1.00 96.00 188 CYS A N 1
ATOM 1404 C CA . CYS A 1 188 ? 6.053 3.932 -13.731 1.00 96.00 188 CYS A CA 1
ATOM 1405 C C . CYS A 1 188 ? 7.065 4.138 -12.596 1.00 96.00 188 CYS A C 1
ATOM 1407 O O . CYS A 1 188 ? 7.119 3.326 -11.674 1.00 96.00 188 CYS A O 1
ATOM 1409 N N . ALA A 1 189 ? 7.874 5.201 -12.638 1.00 96.00 189 ALA A N 1
ATOM 1410 C CA . ALA A 1 189 ? 8.797 5.519 -11.559 1.00 96.00 189 ALA A CA 1
ATOM 1411 C C . ALA A 1 189 ? 8.044 5.964 -10.298 1.00 96.00 189 ALA A C 1
ATOM 1413 O O . ALA A 1 189 ? 7.019 6.643 -10.371 1.00 96.00 189 ALA A O 1
ATOM 1414 N N . LEU A 1 190 ? 8.592 5.628 -9.128 1.00 96.06 190 LEU A N 1
ATOM 1415 C CA . LEU A 1 190 ? 8.082 6.154 -7.863 1.00 96.06 190 LEU A CA 1
ATOM 1416 C C . LEU A 1 190 ? 8.149 7.697 -7.848 1.00 96.06 190 LEU A C 1
ATOM 1418 O O . LEU A 1 190 ? 9.102 8.267 -8.395 1.00 96.06 190 LEU A O 1
ATOM 1422 N N . PRO A 1 191 ? 7.205 8.379 -7.171 1.00 94.75 191 PRO A N 1
ATOM 1423 C CA . PRO A 1 191 ? 7.280 9.814 -6.908 1.00 94.75 191 PRO A CA 1
ATOM 1424 C C . PRO A 1 191 ? 8.544 10.197 -6.129 1.00 94.75 191 PRO A C 1
ATOM 1426 O O . PRO A 1 191 ? 9.064 9.400 -5.349 1.00 94.75 191 PRO A O 1
ATOM 1429 N N . SER A 1 192 ? 9.003 11.445 -6.265 1.00 92.75 192 SER A N 1
ATOM 1430 C CA . SER A 1 192 ? 10.291 11.906 -5.716 1.00 92.75 192 SER A CA 1
ATOM 1431 C C . SER A 1 192 ? 10.480 11.615 -4.222 1.00 92.75 192 SER A C 1
ATOM 1433 O O . SER A 1 192 ? 11.542 11.149 -3.823 1.00 92.75 192 SER A O 1
ATOM 1435 N N . ALA A 1 193 ? 9.451 11.828 -3.395 1.00 91.56 193 ALA A N 1
ATOM 1436 C CA . ALA A 1 193 ? 9.533 11.549 -1.959 1.00 91.56 193 ALA A CA 1
ATOM 1437 C C . ALA A 1 193 ? 9.727 10.048 -1.666 1.00 91.56 193 ALA A C 1
ATOM 1439 O O . ALA A 1 193 ? 10.561 9.675 -0.840 1.00 91.56 193 ALA A O 1
ATOM 1440 N N . ALA A 1 194 ? 8.999 9.187 -2.383 1.00 93.38 194 ALA A N 1
ATOM 1441 C CA . ALA A 1 194 ? 9.105 7.739 -2.248 1.00 93.38 194 ALA A CA 1
ATOM 1442 C C . ALA A 1 194 ? 10.436 7.207 -2.812 1.00 93.38 194 ALA A C 1
ATOM 1444 O O . ALA A 1 194 ? 11.027 6.313 -2.212 1.00 93.38 194 ALA A O 1
ATOM 1445 N N . GLN A 1 195 ? 10.960 7.798 -3.895 1.00 94.94 195 GLN A N 1
ATOM 1446 C CA . GLN A 1 195 ? 12.301 7.493 -4.417 1.00 94.94 195 GLN A CA 1
ATOM 1447 C C . GLN A 1 195 ? 13.375 7.738 -3.366 1.00 94.94 195 GLN A C 1
ATOM 1449 O O . GLN A 1 195 ? 14.163 6.843 -3.080 1.00 94.94 195 GLN A O 1
ATOM 1454 N N . THR A 1 196 ? 13.388 8.928 -2.759 1.00 93.31 196 THR A N 1
ATOM 1455 C CA . THR A 1 196 ? 14.377 9.274 -1.733 1.00 93.31 196 THR A CA 1
ATOM 1456 C C . THR A 1 196 ? 14.273 8.343 -0.527 1.00 93.31 196 THR A C 1
ATOM 1458 O O . THR A 1 196 ? 15.292 7.856 -0.041 1.00 93.31 196 THR A O 1
ATOM 1461 N N . ALA A 1 197 ? 13.055 8.039 -0.068 1.00 91.38 197 ALA A N 1
ATOM 1462 C CA . ALA A 1 197 ? 12.847 7.101 1.033 1.00 91.38 197 ALA A CA 1
ATOM 1463 C C . ALA A 1 197 ? 13.383 5.697 0.704 1.00 91.38 197 ALA A C 1
ATOM 1465 O O . ALA A 1 197 ? 14.099 5.107 1.513 1.00 91.38 197 ALA A O 1
ATOM 1466 N N . MET A 1 198 ? 13.094 5.186 -0.496 1.00 92.19 198 MET A N 1
ATOM 1467 C CA . MET A 1 198 ? 13.575 3.881 -0.951 1.00 92.19 198 MET A CA 1
ATOM 1468 C C . MET A 1 198 ? 15.095 3.855 -1.129 1.00 92.19 198 MET A C 1
ATOM 1470 O O . MET A 1 198 ? 15.742 2.923 -0.664 1.00 92.19 198 MET A O 1
ATOM 1474 N N . GLN A 1 199 ? 15.693 4.885 -1.729 1.00 92.00 199 GLN A N 1
ATOM 1475 C CA . GLN A 1 199 ? 17.146 4.979 -1.903 1.00 92.00 199 GLN A CA 1
ATOM 1476 C C . GLN A 1 199 ? 17.881 4.999 -0.557 1.00 92.00 199 GLN A C 1
ATOM 1478 O O . GLN A 1 199 ? 18.854 4.269 -0.382 1.00 92.00 199 GLN A O 1
ATOM 1483 N N . ASN A 1 200 ? 17.369 5.742 0.428 1.00 90.50 200 ASN A N 1
ATOM 1484 C CA . ASN A 1 200 ? 17.946 5.788 1.775 1.00 90.50 200 ASN A CA 1
ATOM 1485 C C . ASN A 1 200 ? 17.875 4.444 2.520 1.00 90.50 200 ASN A C 1
ATOM 1487 O O . ASN A 1 2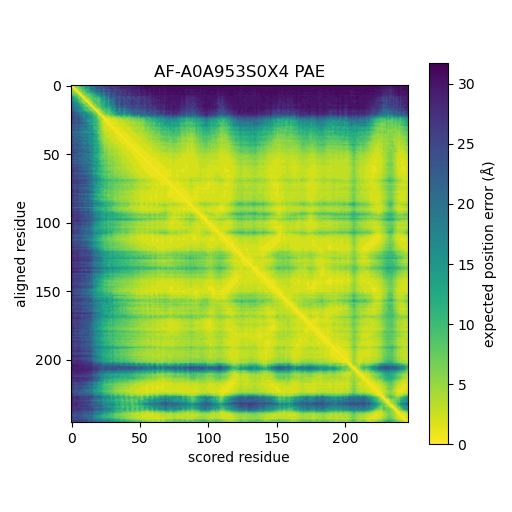00 ? 18.663 4.212 3.435 1.00 90.50 200 ASN A O 1
ATOM 1491 N N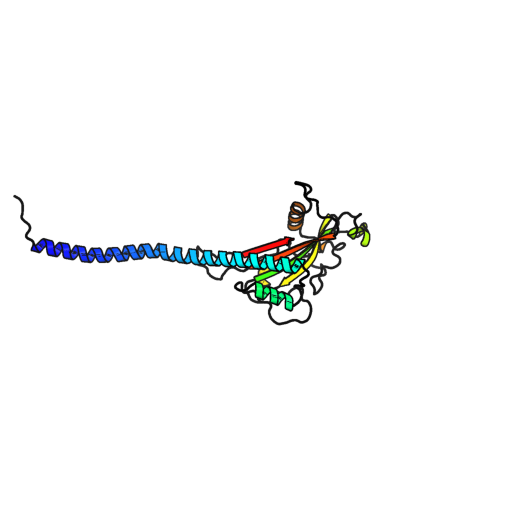 . LEU A 1 201 ? 16.933 3.569 2.162 1.00 88.44 201 LEU A N 1
ATOM 1492 C CA . LEU A 1 201 ? 16.779 2.251 2.780 1.00 88.44 201 LEU A CA 1
ATOM 1493 C C . LEU A 1 201 ? 17.564 1.160 2.041 1.00 88.44 201 LEU A C 1
ATOM 1495 O O . LEU A 1 201 ? 18.165 0.298 2.682 1.00 88.44 201 LEU A O 1
ATOM 1499 N N . TRP A 1 202 ? 17.565 1.211 0.708 1.00 89.75 202 TRP A N 1
ATOM 1500 C CA . TRP A 1 202 ? 17.891 0.076 -0.164 1.00 89.75 202 TRP A CA 1
ATOM 1501 C C . TRP A 1 202 ? 19.039 0.330 -1.142 1.00 89.75 202 TRP A C 1
ATOM 1503 O O . TRP A 1 202 ? 19.527 -0.611 -1.760 1.00 89.75 202 TRP A O 1
ATOM 1513 N N . GLN A 1 203 ? 19.488 1.577 -1.281 1.00 90.50 203 GLN A N 1
ATOM 1514 C CA . GLN A 1 203 ? 20.646 1.960 -2.099 1.00 90.50 203 GLN A CA 1
ATOM 1515 C C . GLN A 1 203 ? 21.794 2.490 -1.226 1.00 90.50 203 GLN A C 1
ATOM 1517 O O . GLN A 1 203 ? 22.544 3.380 -1.619 1.00 90.50 203 GLN A O 1
ATOM 1522 N N . VAL A 1 204 ? 21.935 1.946 -0.013 1.00 85.25 204 VAL A N 1
ATOM 1523 C CA . VAL A 1 204 ? 22.985 2.322 0.943 1.00 85.25 204 VAL A CA 1
ATOM 1524 C C . VAL A 1 204 ? 24.059 1.242 1.042 1.00 85.25 204 VAL A C 1
ATOM 1526 O O . VAL A 1 204 ? 23.754 0.064 1.183 1.00 85.25 204 VAL A O 1
ATOM 1529 N N . ASN A 1 205 ? 25.326 1.666 1.016 1.00 80.69 205 ASN A N 1
ATOM 1530 C CA . ASN A 1 205 ? 26.506 0.807 1.208 1.00 80.69 205 ASN A CA 1
ATOM 1531 C C . ASN A 1 205 ? 27.043 0.835 2.655 1.00 80.69 205 ASN A C 1
ATOM 1533 O O . ASN A 1 205 ? 28.124 0.326 2.948 1.00 80.69 205 ASN A O 1
ATOM 1537 N N . THR A 1 206 ? 26.322 1.476 3.575 1.00 75.4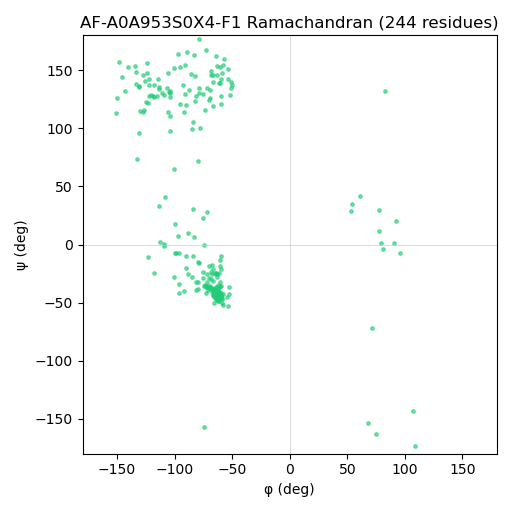4 206 THR A N 1
ATOM 1538 C CA . THR A 1 206 ? 26.784 1.706 4.948 1.00 75.44 206 THR A CA 1
ATOM 1539 C C . THR A 1 206 ? 26.317 0.582 5.873 1.00 75.44 206 THR A C 1
ATOM 1541 O O . THR A 1 206 ? 25.163 0.161 5.822 1.00 75.44 206 THR A O 1
ATOM 1544 N N . GLY A 1 207 ? 27.200 0.107 6.757 1.00 71.69 207 GLY A N 1
ATOM 1545 C CA . GLY A 1 207 ? 26.848 -0.887 7.780 1.00 71.69 207 GLY A CA 1
ATOM 1546 C C . GLY A 1 207 ? 26.730 -2.328 7.268 1.00 71.69 207 GLY A C 1
ATOM 1547 O O . GLY A 1 207 ? 25.946 -3.096 7.815 1.00 71.69 207 GLY A O 1
ATOM 1548 N N . GLY A 1 208 ? 27.478 -2.694 6.218 1.00 70.38 208 GLY A N 1
ATOM 1549 C CA . GLY A 1 208 ? 27.527 -4.068 5.693 1.00 70.38 208 GLY A CA 1
ATOM 1550 C C . GLY A 1 208 ? 26.319 -4.478 4.845 1.00 70.38 208 GLY A C 1
ATOM 1551 O O . GLY A 1 208 ? 26.159 -5.657 4.543 1.00 70.38 208 GLY A O 1
ATOM 1552 N N . ARG A 1 209 ? 25.465 -3.523 4.464 1.00 76.75 209 ARG A N 1
ATOM 1553 C CA . ARG A 1 209 ? 24.330 -3.749 3.563 1.00 76.75 209 ARG A CA 1
ATOM 1554 C C . ARG A 1 209 ? 24.782 -3.587 2.117 1.00 76.75 209 ARG A C 1
ATOM 1556 O O . ARG A 1 209 ? 25.466 -2.618 1.794 1.00 76.75 209 ARG A O 1
ATOM 1563 N N . THR A 1 210 ? 24.401 -4.530 1.263 1.00 83.69 210 THR A N 1
ATOM 1564 C CA . THR A 1 210 ? 24.603 -4.422 -0.184 1.00 83.69 210 THR A CA 1
ATOM 1565 C C . THR A 1 210 ? 23.373 -3.757 -0.806 1.00 83.69 210 THR A C 1
ATOM 1567 O O . THR A 1 210 ? 22.258 -4.208 -0.531 1.00 83.69 210 THR A O 1
ATOM 1570 N N . PRO A 1 211 ? 23.548 -2.711 -1.631 1.00 89.06 211 PRO A N 1
ATOM 1571 C CA . PRO A 1 211 ? 22.473 -2.097 -2.389 1.00 89.06 211 PRO A CA 1
ATOM 1572 C C . PRO A 1 211 ? 21.703 -3.115 -3.216 1.00 89.06 211 PRO A C 1
ATOM 1574 O O . PRO A 1 211 ? 22.261 -4.115 -3.684 1.00 89.06 211 PRO A O 1
ATOM 1577 N N . LEU A 1 212 ? 20.425 -2.830 -3.443 1.00 90.38 212 LEU A N 1
ATOM 1578 C CA . LEU A 1 212 ? 19.632 -3.615 -4.375 1.00 90.38 212 LEU A CA 1
ATOM 1579 C C . LEU A 1 212 ? 20.262 -3.558 -5.768 1.00 90.38 212 LEU A C 1
ATOM 1581 O O . LEU A 1 212 ? 20.544 -2.487 -6.304 1.00 90.38 212 LEU A O 1
ATOM 1585 N N . THR A 1 213 ? 20.469 -4.741 -6.336 1.00 91.50 213 THR A N 1
ATOM 1586 C CA . THR A 1 213 ? 20.949 -4.921 -7.707 1.00 91.50 213 THR A CA 1
ATOM 1587 C C . THR A 1 213 ? 19.792 -4.829 -8.696 1.00 91.50 213 THR A C 1
ATOM 1589 O O . THR A 1 213 ? 18.623 -4.906 -8.307 1.00 91.50 213 THR A O 1
ATOM 1592 N N . ASP A 1 214 ? 20.114 -4.632 -9.975 1.00 92.00 214 ASP A N 1
ATOM 1593 C CA . ASP A 1 214 ? 19.120 -4.576 -11.048 1.00 92.00 214 ASP A CA 1
ATOM 1594 C C . ASP A 1 214 ? 18.172 -5.786 -11.008 1.00 92.00 214 ASP A C 1
ATOM 1596 O O . ASP A 1 214 ? 18.597 -6.929 -10.815 1.00 92.00 214 ASP A O 1
ATOM 1600 N N . GLY A 1 215 ? 16.873 -5.524 -11.154 1.00 89.25 215 GLY A N 1
ATOM 1601 C CA . GLY A 1 215 ? 15.840 -6.560 -11.193 1.00 89.25 215 GLY A CA 1
ATOM 1602 C C . GLY A 1 215 ? 15.433 -7.126 -9.831 1.00 89.25 215 GLY A C 1
ATOM 1603 O O . GLY A 1 215 ? 14.573 -8.005 -9.773 1.00 89.25 215 GLY A O 1
ATOM 1604 N N . ARG A 1 216 ? 16.000 -6.639 -8.721 1.00 91.31 216 ARG A N 1
ATOM 1605 C CA . ARG A 1 216 ? 15.530 -7.002 -7.376 1.00 91.31 216 ARG A CA 1
ATOM 1606 C C . ARG A 1 216 ? 14.280 -6.205 -7.021 1.00 91.31 216 ARG A C 1
ATOM 1608 O O . ARG A 1 216 ? 14.249 -4.982 -7.172 1.00 91.31 216 ARG A O 1
ATOM 1615 N N . ALA A 1 217 ? 13.262 -6.923 -6.556 1.00 92.81 217 ALA A N 1
ATOM 1616 C CA . ALA A 1 217 ? 11.977 -6.369 -6.165 1.00 92.81 217 ALA A CA 1
ATOM 1617 C C . ALA A 1 217 ? 11.819 -6.338 -4.641 1.00 92.81 217 ALA A C 1
ATOM 1619 O O . ALA A 1 217 ? 12.333 -7.206 -3.941 1.00 92.81 217 ALA A O 1
ATOM 1620 N N . VAL A 1 218 ? 11.091 -5.331 -4.174 1.00 94.00 218 VAL A N 1
ATOM 1621 C CA . VAL A 1 218 ? 10.583 -5.150 -2.819 1.00 94.00 218 VAL A CA 1
ATOM 1622 C C . VAL A 1 218 ? 9.075 -5.318 -2.886 1.00 94.00 218 VAL A C 1
ATOM 1624 O O . VAL A 1 218 ? 8.409 -4.694 -3.720 1.00 94.00 218 VAL A O 1
ATOM 1627 N N . TYR A 1 219 ? 8.541 -6.144 -2.000 1.00 95.12 219 TYR A N 1
ATOM 1628 C CA . TYR A 1 219 ? 7.110 -6.407 -1.899 1.00 95.12 219 TYR A CA 1
ATOM 1629 C C . TYR A 1 219 ? 6.577 -5.653 -0.696 1.00 95.12 219 TYR A C 1
ATOM 1631 O O . TYR A 1 219 ? 7.117 -5.793 0.398 1.00 95.12 219 TYR A O 1
ATOM 1639 N N . ALA A 1 220 ? 5.536 -4.849 -0.880 1.00 95.06 220 ALA A N 1
ATOM 1640 C CA . ALA A 1 220 ? 4.958 -4.050 0.187 1.00 95.06 220 ALA A CA 1
ATOM 1641 C C . ALA A 1 220 ? 3.436 -4.161 0.209 1.00 95.06 220 ALA A C 1
ATOM 1643 O O . ALA A 1 220 ? 2.773 -4.087 -0.828 1.00 95.06 220 ALA A O 1
ATOM 1644 N N . VAL A 1 221 ? 2.890 -4.266 1.415 1.00 96.62 221 VAL A N 1
ATOM 1645 C CA . VAL A 1 221 ? 1.461 -4.092 1.673 1.00 96.62 221 VAL A CA 1
ATOM 1646 C C . VAL A 1 221 ? 1.306 -2.903 2.609 1.00 96.62 221 VAL A C 1
ATOM 1648 O O . VAL A 1 221 ? 2.109 -2.691 3.520 1.00 96.62 221 VAL A O 1
ATOM 1651 N N . GLU A 1 222 ? 0.324 -2.068 2.304 1.00 95.62 222 GLU A N 1
ATOM 1652 C CA . GLU A 1 222 ? -0.064 -0.919 3.103 1.00 95.62 222 GLU A CA 1
ATOM 1653 C C . GLU A 1 222 ? -1.543 -1.039 3.433 1.00 95.62 222 GLU A C 1
ATOM 1655 O O . GLU A 1 222 ? -2.393 -1.097 2.537 1.00 95.62 222 GLU A O 1
ATOM 1660 N N . THR A 1 223 ? -1.851 -1.028 4.723 1.00 95.50 223 THR A N 1
ATOM 1661 C CA . THR A 1 223 ? -3.218 -1.072 5.222 1.00 95.50 223 THR A CA 1
ATOM 1662 C C . THR A 1 223 ? -3.545 0.220 5.949 1.00 95.50 223 THR A C 1
ATOM 1664 O O . THR A 1 223 ? -2.865 0.610 6.900 1.00 95.50 223 THR A O 1
ATOM 1667 N N . TYR A 1 224 ? -4.651 0.843 5.559 1.00 95.06 224 TYR A N 1
ATOM 1668 C CA . TYR A 1 224 ? -5.260 1.934 6.302 1.00 95.06 224 TYR A CA 1
ATOM 1669 C C . TYR A 1 224 ? -6.616 1.518 6.864 1.00 95.06 224 TYR A C 1
ATOM 1671 O O . TYR A 1 224 ? -7.441 0.942 6.155 1.00 95.06 224 TYR A O 1
ATOM 1679 N N . VAL A 1 225 ? -6.860 1.864 8.125 1.00 93.75 225 VAL A N 1
ATOM 1680 C CA . VAL A 1 225 ? -8.122 1.633 8.821 1.00 93.75 225 VAL A CA 1
ATOM 1681 C C . VAL A 1 225 ? -8.674 2.957 9.341 1.00 93.75 225 VAL A C 1
ATOM 1683 O O . VAL A 1 225 ? -8.041 3.643 10.145 1.00 93.75 225 VAL A O 1
ATOM 1686 N N . ASN A 1 226 ? -9.884 3.294 8.909 1.00 90.38 226 ASN A N 1
ATOM 1687 C CA . ASN A 1 226 ? -10.627 4.482 9.307 1.00 90.38 226 ASN A CA 1
ATOM 1688 C C . ASN A 1 226 ? -10.883 4.476 10.832 1.00 90.3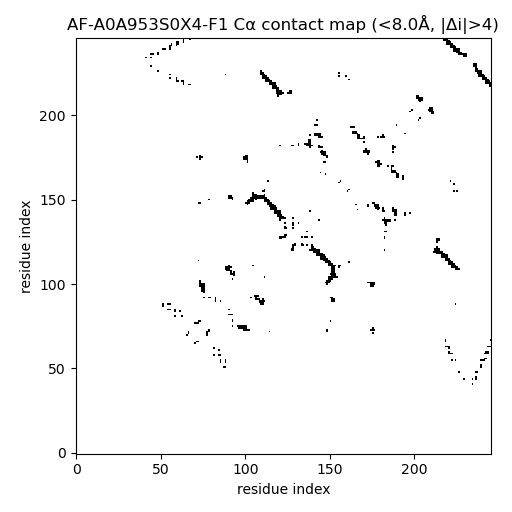8 226 ASN A C 1
ATOM 1690 O O . ASN A 1 226 ? -11.198 3.416 11.402 1.00 90.38 226 ASN A O 1
ATOM 1694 N N . PRO A 1 227 ? -10.762 5.624 11.527 1.00 82.62 227 PRO A N 1
ATOM 1695 C CA . PRO A 1 227 ? -11.093 5.720 12.946 1.00 82.62 227 PRO A CA 1
ATOM 1696 C C . PRO A 1 227 ? -12.532 5.299 13.235 1.00 82.62 227 PRO A C 1
ATOM 1698 O O . PRO A 1 227 ? -13.397 5.296 12.361 1.00 82.62 227 PRO A O 1
ATOM 1701 N N . MET A 1 228 ? -12.799 4.947 14.491 1.00 71.69 228 MET A N 1
ATOM 1702 C CA . MET A 1 228 ? -14.181 4.718 14.905 1.00 71.69 228 MET A CA 1
ATOM 1703 C C . MET A 1 228 ? -14.948 6.039 14.857 1.00 71.69 228 MET A C 1
ATOM 1705 O O . MET A 1 228 ? -14.403 7.084 15.209 1.00 71.69 228 MET A O 1
ATOM 1709 N N . ASN A 1 229 ? -16.233 5.992 14.510 1.00 66.94 229 ASN A N 1
ATOM 1710 C CA . ASN A 1 229 ? -17.125 7.157 14.489 1.00 66.94 229 ASN A CA 1
ATOM 1711 C C . ASN A 1 229 ? -17.508 7.676 15.896 1.00 66.94 229 ASN A C 1
ATOM 1713 O O . ASN A 1 229 ? -18.583 8.244 16.083 1.00 66.94 229 ASN A O 1
ATOM 1717 N N . PHE A 1 230 ? -16.642 7.479 16.889 1.00 66.88 230 PHE A N 1
ATOM 1718 C CA . PHE A 1 230 ? -16.859 7.884 18.267 1.00 66.88 230 PHE A CA 1
ATOM 1719 C C . PHE A 1 230 ? -16.004 9.111 18.587 1.00 66.88 230 PHE A C 1
ATOM 1721 O O . PHE A 1 230 ? -14.774 9.045 18.590 1.00 66.88 230 PHE A O 1
ATOM 1728 N N . ASN A 1 231 ? -16.668 10.237 18.839 1.00 67.00 231 ASN A N 1
ATOM 1729 C CA . ASN A 1 231 ? -16.041 11.521 19.130 1.00 67.00 231 ASN A CA 1
ATOM 1730 C C . ASN A 1 231 ? -16.619 12.077 20.437 1.00 67.00 231 ASN A C 1
ATOM 1732 O O . ASN A 1 231 ? -17.801 12.411 20.497 1.00 67.00 231 ASN A O 1
ATOM 1736 N N . LEU A 1 232 ? -15.783 12.186 21.473 1.00 67.31 232 LEU A N 1
ATOM 1737 C CA . LEU A 1 232 ? -16.131 12.824 22.751 1.00 67.31 232 LEU A CA 1
ATOM 1738 C C . LEU A 1 232 ? -15.424 14.176 22.922 1.00 67.31 232 LEU A C 1
ATOM 1740 O O . LEU A 1 232 ? -14.921 14.490 24.001 1.00 67.31 232 LEU A O 1
ATOM 1744 N N . GLY A 1 233 ? -15.343 14.967 21.852 1.00 71.38 233 GLY A N 1
ATOM 1745 C CA . GLY A 1 233 ? -14.744 16.303 21.831 1.00 71.38 233 GLY A CA 1
ATOM 1746 C C . GLY A 1 233 ? -13.221 16.274 21.959 1.00 71.38 233 GLY A C 1
ATOM 1747 O O . GLY A 1 233 ? -12.516 16.533 20.990 1.00 71.38 233 GLY A O 1
ATOM 1748 N N . ILE A 1 234 ? -12.717 15.946 23.152 1.00 66.62 234 ILE A N 1
ATOM 1749 C CA . ILE A 1 234 ? -11.281 15.862 23.469 1.00 66.62 234 ILE A CA 1
ATOM 1750 C C . ILE A 1 234 ? -10.682 14.472 23.220 1.00 66.62 234 ILE A C 1
ATOM 1752 O O . ILE A 1 234 ? -9.470 14.351 23.072 1.00 66.62 234 ILE A O 1
ATOM 1756 N N . TYR A 1 235 ? -11.514 13.427 23.155 1.00 63.84 235 TYR A N 1
ATOM 1757 C CA . TYR A 1 235 ? -11.084 12.074 22.800 1.00 63.84 235 TYR A CA 1
ATOM 1758 C C . TYR A 1 235 ? -11.516 11.778 21.366 1.00 63.84 235 TYR A C 1
ATOM 1760 O O . TYR A 1 235 ? -12.675 11.433 21.115 1.00 63.84 235 TYR A O 1
ATOM 1768 N N . THR A 1 236 ? -10.586 11.943 20.428 1.00 63.38 236 THR A N 1
ATOM 1769 C CA . THR A 1 236 ? -10.768 11.586 19.020 1.00 63.38 236 THR A CA 1
ATOM 1770 C C . THR A 1 236 ? -10.008 10.296 18.716 1.00 63.38 236 THR A C 1
ATOM 1772 O O . THR A 1 236 ? -8.848 10.129 19.087 1.00 63.38 236 THR A O 1
ATOM 1775 N N . SER A 1 237 ? -10.675 9.344 18.061 1.00 66.75 237 SER A N 1
ATOM 1776 C CA . SER A 1 237 ? -10.010 8.171 17.486 1.00 66.75 237 SER A CA 1
ATOM 1777 C C . SER A 1 237 ? -9.289 8.609 16.207 1.00 66.75 237 SER A C 1
ATOM 1779 O O . SER A 1 237 ? -9.897 9.272 15.366 1.00 66.75 237 SER A O 1
ATOM 1781 N N . SER A 1 238 ? -8.005 8.272 16.053 1.00 73.75 238 SER A N 1
ATOM 1782 C CA . SER A 1 238 ? -7.260 8.471 14.803 1.00 73.75 238 SER A CA 1
ATOM 1783 C C . SER A 1 238 ? -7.267 7.198 13.959 1.00 73.75 238 SER A C 1
ATOM 1785 O O . SER A 1 238 ? -7.364 6.090 14.491 1.00 73.75 238 SER A O 1
ATOM 1787 N N . GLY A 1 239 ? -7.156 7.350 12.638 1.00 84.25 239 GLY A N 1
ATOM 1788 C CA . GLY A 1 239 ? -6.974 6.210 11.741 1.00 84.25 239 GLY A CA 1
ATOM 1789 C C . GLY A 1 239 ? -5.688 5.450 12.054 1.00 84.25 239 GLY A C 1
ATOM 1790 O O . GLY A 1 239 ? -4.731 6.019 12.585 1.00 84.25 239 GLY A O 1
ATOM 1791 N N . VAL A 1 240 ? -5.678 4.161 11.735 1.00 89.75 240 VAL A N 1
ATOM 1792 C CA . VAL A 1 240 ? -4.508 3.294 11.896 1.00 89.75 240 VAL A CA 1
ATOM 1793 C C . VAL A 1 240 ? -3.898 3.058 10.526 1.00 89.75 240 VAL A C 1
ATOM 1795 O O . VAL A 1 240 ? -4.598 2.675 9.594 1.00 89.75 240 VAL A O 1
ATOM 1798 N N . TYR A 1 241 ? -2.589 3.258 10.422 1.00 92.12 241 TYR A N 1
ATOM 1799 C CA . TYR A 1 241 ? -1.814 2.933 9.234 1.00 92.12 241 TYR A CA 1
ATOM 1800 C C . TYR A 1 241 ? -0.766 1.883 9.589 1.00 92.12 241 TYR A C 1
ATOM 1802 O O . TYR A 1 241 ? 0.001 2.079 10.535 1.00 92.12 241 TYR A O 1
ATOM 1810 N N . ALA A 1 242 ? -0.731 0.787 8.840 1.00 93.69 242 ALA A N 1
ATOM 1811 C CA . ALA A 1 242 ? 0.296 -0.241 8.931 1.00 93.69 242 ALA A CA 1
ATOM 1812 C C . ALA A 1 242 ? 0.940 -0.445 7.559 1.00 93.69 242 ALA A C 1
ATOM 1814 O O . ALA A 1 242 ? 0.302 -0.247 6.522 1.00 93.69 242 ALA A O 1
ATOM 1815 N N . ARG A 1 243 ? 2.228 -0.784 7.578 1.00 94.12 243 ARG A N 1
ATOM 1816 C CA . ARG A 1 243 ? 2.992 -1.104 6.377 1.00 94.12 243 ARG A CA 1
ATOM 1817 C C . ARG A 1 243 ? 4.082 -2.105 6.715 1.00 94.12 243 ARG A C 1
ATOM 1819 O O . ARG A 1 243 ? 4.954 -1.800 7.534 1.00 94.12 243 ARG A O 1
ATOM 1826 N N . TYR A 1 244 ? 4.102 -3.208 5.986 1.00 93.50 244 TYR A N 1
ATOM 1827 C CA . TYR A 1 244 ? 5.181 -4.186 5.990 1.00 93.50 244 TYR A CA 1
ATOM 1828 C C . TYR A 1 244 ? 5.744 -4.363 4.585 1.00 93.50 244 TYR A C 1
ATOM 1830 O O . TYR A 1 244 ? 5.013 -4.348 3.594 1.00 93.50 244 TYR A O 1
ATOM 1838 N N . PHE A 1 245 ? 7.060 -4.539 4.511 1.00 90.44 245 PHE A N 1
ATOM 1839 C CA . PHE A 1 245 ? 7.768 -4.813 3.270 1.00 90.44 245 PHE A CA 1
ATOM 1840 C C . PHE A 1 245 ? 8.883 -5.839 3.483 1.00 90.44 245 PHE A C 1
ATOM 1842 O O . PHE A 1 245 ? 9.427 -5.929 4.589 1.00 90.44 245 PHE A O 1
ATOM 1849 N N . PHE A 1 246 ? 9.215 -6.573 2.422 1.00 84.00 246 PHE A N 1
ATOM 1850 C CA . PHE A 1 246 ? 10.314 -7.541 2.352 1.00 84.00 246 PHE A CA 1
ATOM 1851 C C . PHE A 1 246 ? 11.159 -7.312 1.103 1.00 84.00 246 PHE A C 1
ATOM 1853 O O . PHE A 1 246 ? 10.579 -6.927 0.057 1.00 84.00 246 PHE A O 1
#

Radius of gyration: 30.48 Å; Cα contacts (8 Å, |Δi|>4): 427; chains: 1; bounding box: 60×48×112 Å

Mean predicted aligned error: 8.84 Å